Protein AF-A0A061QPP8-F1 (afdb_monomer_lite)

InterPro domains:
  IPR001675 Glycosyl transferase family 29 [PF00777] (32-135)
  IPR038578 GT29-like superfamiliy [G3DSA:3.90.1480.20] (2-143)
  IPR050943 Glycosyltransferase 29 (Sialyltransferase) [PTHR11987] (49-139)

Structure (mmCIF, N/CA/C/O backbone):
data_AF-A0A061QPP8-F1
#
_entry.id   AF-A0A061QPP8-F1
#
loop_
_atom_site.group_PDB
_atom_site.id
_atom_site.type_symbol
_atom_site.label_atom_id
_atom_site.label_alt_id
_atom_site.label_comp_id
_atom_site.label_asym_id
_atom_site.label_entity_id
_atom_site.label_seq_id
_atom_site.pdbx_PDB_ins_code
_atom_site.Cartn_x
_atom_site.Cartn_y
_atom_site.Cartn_z
_atom_site.occupancy
_atom_site.B_iso_or_equiv
_atom_site.auth_seq_id
_atom_site.auth_comp_id
_atom_site.auth_asym_id
_atom_site.auth_atom_id
_atom_site.pdbx_PDB_model_num
ATOM 1 N N . MET A 1 1 ? 4.049 44.433 0.889 1.00 45.69 1 MET A N 1
ATOM 2 C CA . MET A 1 1 ? 4.390 43.000 0.749 1.00 45.69 1 MET A CA 1
ATOM 3 C C . MET A 1 1 ? 4.246 42.361 2.122 1.00 45.69 1 MET A C 1
ATOM 5 O O . MET A 1 1 ? 5.028 42.689 3.002 1.00 45.69 1 MET A O 1
ATOM 9 N N . ALA A 1 2 ? 3.193 41.572 2.351 1.00 38.94 2 ALA A N 1
ATOM 10 C CA . ALA A 1 2 ? 2.956 40.928 3.643 1.00 38.94 2 ALA A CA 1
ATOM 11 C C . ALA A 1 2 ? 3.805 39.653 3.744 1.00 38.94 2 ALA A C 1
ATOM 13 O O . ALA A 1 2 ? 3.684 38.764 2.903 1.00 38.94 2 ALA A O 1
ATOM 14 N N . GLN A 1 3 ? 4.679 39.584 4.749 1.00 39.72 3 GLN A N 1
ATOM 15 C CA . GLN A 1 3 ? 5.404 38.364 5.091 1.00 39.72 3 GLN A CA 1
ATOM 16 C C . GLN A 1 3 ? 4.412 37.363 5.689 1.00 39.72 3 GLN A C 1
ATOM 18 O O . GLN A 1 3 ? 3.910 37.561 6.793 1.00 39.72 3 GLN A O 1
ATOM 23 N N . VAL A 1 4 ? 4.112 36.298 4.945 1.00 42.75 4 VAL A N 1
ATOM 24 C CA . VAL A 1 4 ? 3.420 35.124 5.481 1.00 42.75 4 VAL A CA 1
ATOM 25 C C . VAL A 1 4 ? 4.411 34.434 6.410 1.00 42.75 4 VAL A C 1
ATOM 27 O O . VAL A 1 4 ? 5.396 33.855 5.956 1.00 42.75 4 VAL A O 1
ATOM 30 N N . SER A 1 5 ? 4.198 34.566 7.717 1.00 44.06 5 SER A N 1
ATOM 31 C CA . SER A 1 5 ? 4.993 33.860 8.711 1.00 44.06 5 SER A CA 1
ATOM 32 C C . SER A 1 5 ? 4.733 32.360 8.573 1.00 44.06 5 SER A C 1
ATOM 34 O O . SER A 1 5 ? 3.600 31.889 8.675 1.00 44.06 5 SER A O 1
ATOM 36 N N . GLU A 1 6 ? 5.795 31.595 8.318 1.00 45.75 6 GLU A N 1
ATOM 37 C CA . GLU A 1 6 ? 5.766 30.138 8.403 1.00 45.75 6 GLU A CA 1
ATOM 38 C C . GLU A 1 6 ? 5.415 29.745 9.840 1.00 45.75 6 GLU A C 1
ATOM 40 O O . GLU A 1 6 ? 6.264 29.725 10.738 1.00 45.75 6 GLU A O 1
ATOM 45 N N . SER A 1 7 ? 4.141 29.437 10.083 1.00 43.47 7 SER A N 1
ATOM 46 C CA . SER A 1 7 ? 3.741 28.819 11.335 1.00 43.47 7 SER A CA 1
ATOM 47 C C . SER A 1 7 ? 4.379 27.434 11.376 1.00 43.47 7 SER A C 1
ATOM 49 O O . SER A 1 7 ? 3.938 26.513 10.686 1.00 43.47 7 SER A O 1
ATOM 51 N N . LYS A 1 8 ? 5.432 27.278 12.181 1.00 45.22 8 LYS A N 1
ATOM 52 C CA . LYS A 1 8 ? 5.952 25.969 12.579 1.00 45.22 8 LYS A CA 1
ATOM 53 C C . LYS A 1 8 ? 4.850 25.261 13.365 1.00 45.22 8 LYS A C 1
ATOM 55 O O . LYS A 1 8 ? 4.759 25.397 14.582 1.00 45.22 8 LYS A O 1
ATOM 60 N N . THR A 1 9 ? 3.965 24.557 12.667 1.00 52.62 9 THR A N 1
ATOM 61 C CA . THR A 1 9 ? 2.924 23.742 13.288 1.00 52.62 9 THR A CA 1
ATOM 62 C C . THR A 1 9 ? 3.612 22.622 14.051 1.00 52.62 9 THR A C 1
ATOM 64 O O . THR A 1 9 ? 4.097 21.657 13.458 1.00 52.62 9 THR A O 1
ATOM 67 N N . LEU A 1 10 ? 3.699 22.776 15.372 1.00 47.19 10 LEU A N 1
ATOM 68 C CA . LEU A 1 10 ? 4.113 21.709 16.274 1.00 47.19 10 LEU A CA 1
ATOM 69 C C . LEU A 1 10 ? 3.248 20.465 16.008 1.00 47.19 10 LEU A C 1
ATOM 71 O O . LEU A 1 10 ? 2.033 20.600 15.821 1.00 47.19 10 LEU A O 1
ATOM 75 N N . PRO A 1 11 ? 3.843 19.260 15.978 1.00 66.44 11 PRO A N 1
ATOM 76 C CA . PRO A 1 11 ? 3.090 18.038 15.757 1.00 66.44 11 PRO A CA 1
ATOM 77 C C . PRO A 1 11 ? 2.056 17.890 16.871 1.00 66.44 11 PRO A C 1
ATOM 79 O O . PRO A 1 11 ? 2.387 17.868 18.057 1.00 66.44 11 PRO A O 1
ATOM 82 N N . TRP A 1 12 ? 0.787 17.822 16.480 1.00 67.38 12 TRP A N 1
ATOM 83 C CA . TRP A 1 12 ? -0.314 17.649 17.413 1.00 67.38 12 TRP A CA 1
ATOM 84 C C . TRP A 1 12 ? -0.112 16.332 18.157 1.00 67.38 12 TRP A C 1
ATOM 86 O O . TRP A 1 12 ? 0.068 15.279 17.540 1.00 67.38 12 TRP A O 1
ATOM 96 N N . SER A 1 13 ? -0.181 16.363 19.487 1.00 84.69 13 SER A N 1
ATOM 97 C CA . SER A 1 13 ? -0.258 15.122 20.254 1.00 84.69 13 SER A CA 1
ATOM 98 C C . SER A 1 13 ? -1.486 14.320 19.805 1.00 84.69 13 SER A C 1
ATOM 100 O O . SER A 1 13 ? -2.518 14.890 19.438 1.00 84.69 13 SER A O 1
ATOM 102 N N . HIS A 1 14 ? -1.433 12.985 19.890 1.00 82.44 14 HIS A N 1
ATOM 103 C CA . HIS A 1 14 ? -2.590 12.136 19.565 1.00 82.44 14 HIS A CA 1
ATOM 104 C C . HIS A 1 14 ? -3.864 12.557 20.322 1.00 82.44 14 HIS A C 1
ATOM 106 O O . HIS A 1 14 ? -4.974 12.393 19.814 1.00 82.44 14 HIS A O 1
ATOM 112 N N . LYS A 1 15 ? -3.712 13.122 21.529 1.00 84.00 15 LYS A N 1
ATOM 113 C CA . LYS A 1 15 ? -4.814 13.659 22.335 1.00 84.00 15 LYS A CA 1
ATOM 114 C C . LYS A 1 15 ? -5.432 14.902 21.691 1.00 84.00 15 LYS A C 1
ATOM 116 O O . LYS A 1 15 ? -6.650 14.937 21.539 1.00 84.00 15 LYS A O 1
ATOM 121 N N . GLN A 1 16 ? -4.612 15.862 21.264 1.00 89.25 16 GLN A N 1
ATOM 122 C CA . GLN A 1 16 ? -5.075 17.065 20.566 1.00 89.25 16 GLN A CA 1
ATOM 123 C C . GLN A 1 16 ? -5.735 16.713 19.232 1.00 89.25 16 GLN A C 1
ATOM 125 O O . GLN A 1 16 ? -6.815 17.218 18.948 1.00 89.25 16 GLN A O 1
ATOM 130 N N . LEU A 1 17 ? -5.150 15.797 18.449 1.00 88.31 17 LEU A N 1
ATOM 131 C CA . LEU A 1 17 ? -5.738 15.360 17.177 1.00 88.31 17 LEU A CA 1
ATOM 132 C C . LEU A 1 17 ? -7.120 14.730 17.388 1.00 88.31 17 LEU A C 1
ATOM 134 O O . LEU A 1 17 ? -8.075 15.075 16.699 1.00 88.31 17 LEU A O 1
ATOM 138 N N . ARG A 1 18 ? -7.252 13.836 18.377 1.00 86.50 18 ARG A N 1
ATOM 139 C CA . ARG A 1 18 ? -8.544 13.225 18.724 1.00 86.50 18 ARG A CA 1
ATOM 140 C C . ARG A 1 18 ? -9.567 14.255 19.193 1.00 86.50 18 ARG A C 1
ATOM 142 O O . ARG A 1 18 ? -10.731 14.143 18.829 1.00 86.50 18 ARG A O 1
ATOM 149 N N . GLN A 1 19 ? -9.159 15.221 20.013 1.00 90.38 19 GLN A N 1
ATOM 150 C CA . GLN A 1 19 ? -10.052 16.277 20.496 1.00 90.38 19 GLN A CA 1
ATOM 151 C C . GLN A 1 19 ? -10.501 17.193 19.353 1.00 90.38 19 GLN A C 1
ATOM 153 O O . GLN A 1 19 ? -11.697 17.431 19.213 1.00 90.38 19 GLN A O 1
ATOM 158 N N . GLY A 1 20 ? -9.572 17.622 18.496 1.00 91.31 20 GLY A N 1
ATOM 159 C CA . GLY A 1 20 ? -9.875 18.421 17.310 1.00 91.31 20 GLY A CA 1
ATOM 160 C C . GLY A 1 20 ? -10.818 17.699 16.351 1.00 91.31 20 GLY A C 1
ATOM 161 O O . GLY A 1 20 ? -11.825 18.269 15.946 1.00 91.31 20 GLY A O 1
ATOM 162 N N . LEU A 1 21 ? -10.565 16.417 16.060 1.00 92.25 21 LEU A N 1
ATOM 163 C CA . LEU A 1 21 ? -11.458 15.607 15.223 1.00 92.25 21 LEU A CA 1
ATOM 164 C C . LEU A 1 21 ? -12.848 15.448 15.835 1.00 92.25 21 LEU A C 1
ATOM 166 O O . LEU A 1 21 ? -13.828 15.585 15.119 1.00 92.25 21 LEU A O 1
ATOM 170 N N . LYS A 1 22 ? -12.961 15.214 17.147 1.00 91.12 22 LYS A N 1
ATOM 171 C CA . LYS A 1 22 ? -14.273 15.122 17.809 1.00 91.12 22 LYS A CA 1
ATOM 172 C C . LYS A 1 22 ? -15.074 16.420 17.717 1.00 91.12 22 LYS A C 1
ATOM 174 O O . LYS A 1 22 ? -16.291 16.354 17.617 1.00 91.12 22 LYS A O 1
ATOM 179 N N . LEU A 1 23 ? -14.403 17.569 17.778 1.00 95.38 23 LEU A N 1
ATOM 180 C CA . LEU A 1 23 ? -15.051 18.876 17.671 1.00 95.38 23 LEU A CA 1
ATOM 181 C C . LEU A 1 23 ? -15.457 19.198 16.229 1.00 95.38 23 LEU A C 1
ATOM 183 O O . LEU A 1 23 ? -16.567 19.660 15.999 1.00 95.38 23 LEU A O 1
ATOM 187 N N . LEU A 1 24 ? -14.566 18.954 15.264 1.00 96.19 24 LEU A N 1
ATOM 188 C CA . LEU A 1 24 ? -14.764 19.361 13.870 1.00 96.19 24 LEU A CA 1
ATOM 189 C C . LEU A 1 24 ? -15.543 18.334 13.039 1.00 96.19 24 LEU A C 1
ATOM 191 O O . LEU A 1 24 ? -16.257 18.707 12.114 1.00 96.19 24 LEU A O 1
ATOM 195 N N . ARG A 1 25 ? -15.364 17.043 13.325 1.00 95.12 25 ARG A N 1
ATOM 196 C CA . ARG A 1 25 ? -15.907 15.902 12.573 1.00 95.12 25 ARG A CA 1
ATOM 197 C C . ARG A 1 25 ? -16.299 14.759 13.521 1.00 95.12 25 ARG A C 1
ATOM 199 O O . ARG A 1 25 ? -15.674 13.693 13.495 1.00 95.12 25 ARG A O 1
ATOM 206 N N . PRO A 1 26 ? -17.322 14.959 14.378 1.00 93.88 26 PRO A N 1
ATOM 207 C CA . PRO A 1 26 ? -17.773 13.945 15.338 1.00 93.88 26 PRO A CA 1
ATOM 208 C C . PRO A 1 26 ? -18.266 12.648 14.674 1.00 93.88 26 PRO A C 1
ATOM 210 O O . PRO A 1 26 ? -18.299 11.600 15.315 1.00 93.88 26 PRO A O 1
ATOM 213 N N . ASP A 1 27 ? -18.616 12.711 13.389 1.00 95.69 27 ASP A N 1
ATOM 214 C CA . ASP A 1 27 ? -19.006 11.590 12.535 1.00 95.69 27 ASP A CA 1
ATOM 215 C C . ASP A 1 27 ? -17.828 10.678 12.141 1.00 95.69 27 ASP A C 1
ATOM 217 O O . ASP A 1 27 ? -18.024 9.526 11.751 1.00 95.69 27 ASP A O 1
ATOM 221 N N . THR A 1 28 ? -16.589 11.164 12.254 1.00 94.06 28 THR A N 1
ATOM 222 C CA . THR A 1 28 ? -15.397 10.444 11.794 1.00 94.06 28 THR A CA 1
ATOM 223 C C . THR A 1 28 ? -14.784 9.581 12.896 1.00 94.06 28 THR A C 1
ATOM 225 O O . THR A 1 28 ? -14.496 10.037 14.004 1.00 94.06 28 THR A O 1
ATOM 228 N N . LYS A 1 29 ? -14.491 8.316 12.572 1.00 90.69 29 LYS A N 1
ATOM 229 C CA . LYS A 1 29 ? -13.733 7.410 13.448 1.00 90.69 29 LYS A CA 1
ATOM 230 C C . LYS A 1 29 ? -12.248 7.443 13.089 1.00 90.69 29 LYS A C 1
ATOM 232 O O . LYS A 1 29 ? -11.877 7.204 11.946 1.00 90.69 29 LYS A O 1
ATOM 237 N N . LEU A 1 30 ? -11.395 7.693 14.083 1.00 89.06 30 LEU A N 1
ATOM 238 C CA . LEU A 1 30 ? -9.940 7.676 13.919 1.00 89.06 30 LEU A CA 1
ATOM 239 C C . LEU A 1 30 ? -9.364 6.309 14.305 1.00 89.06 30 LEU A C 1
ATOM 241 O O . LEU A 1 30 ? -9.389 5.934 15.479 1.00 89.06 30 LEU A O 1
ATOM 245 N N . LEU A 1 31 ? -8.775 5.609 13.336 1.00 88.94 31 LEU A N 1
ATOM 246 C CA . LEU A 1 31 ? -7.966 4.418 13.581 1.00 88.94 31 LEU A CA 1
ATOM 247 C C . LEU A 1 31 ? -6.497 4.823 13.757 1.00 88.94 31 LEU A C 1
ATOM 249 O O . LEU A 1 31 ? -5.878 5.342 12.833 1.00 88.94 31 LEU A O 1
ATOM 253 N N . LEU A 1 32 ? -5.933 4.575 14.942 1.00 89.38 32 LEU A N 1
ATOM 254 C CA . LEU A 1 32 ? -4.496 4.725 15.175 1.00 89.38 32 LEU A CA 1
ATOM 255 C C . LEU A 1 32 ? -3.819 3.370 15.009 1.00 89.38 32 LEU A C 1
ATOM 257 O O . LEU A 1 32 ? -4.109 2.440 15.760 1.00 89.38 32 LEU A O 1
ATOM 261 N N . VAL A 1 33 ? -2.901 3.278 14.051 1.00 88.62 33 VAL A N 1
ATOM 262 C CA . VAL A 1 33 ? -2.079 2.084 13.848 1.00 88.62 33 VAL A CA 1
ATOM 263 C C . VAL A 1 33 ? -0.899 2.136 14.827 1.00 88.62 33 VAL A C 1
ATOM 265 O O . VAL A 1 33 ? -0.134 3.101 14.789 1.00 88.62 33 VAL A O 1
ATOM 268 N N . PRO A 1 34 ? -0.738 1.150 15.730 1.00 88.50 34 PRO A N 1
ATOM 269 C CA . PRO A 1 34 ? 0.373 1.142 16.675 1.00 88.50 34 PRO A CA 1
ATOM 270 C C . PRO A 1 34 ? 1.725 1.039 15.963 1.00 88.50 34 PRO A C 1
ATOM 272 O O . PRO A 1 34 ? 1.860 0.281 15.001 1.00 88.50 34 PRO A O 1
ATOM 275 N N . ASN A 1 35 ? 2.759 1.685 16.510 1.00 89.31 35 ASN A N 1
ATOM 276 C CA . ASN A 1 35 ? 4.126 1.604 15.975 1.00 89.31 35 ASN A CA 1
ATOM 277 C C . ASN A 1 35 ? 4.628 0.157 15.853 1.00 89.31 35 ASN A C 1
ATOM 279 O O . ASN A 1 35 ? 5.401 -0.150 14.950 1.00 89.31 35 ASN A O 1
ATOM 283 N N . THR A 1 36 ? 4.165 -0.751 16.716 1.00 91.19 36 THR A N 1
ATOM 284 C CA . THR A 1 36 ? 4.485 -2.184 16.644 1.00 91.19 36 THR A CA 1
ATOM 285 C C . THR A 1 36 ? 4.113 -2.795 15.294 1.00 91.19 36 THR A C 1
ATOM 287 O O . THR A 1 36 ? 4.883 -3.587 14.755 1.00 91.19 36 THR A O 1
ATOM 290 N N . VAL A 1 37 ? 2.973 -2.401 14.715 1.00 88.94 37 VAL A N 1
ATOM 291 C CA . VAL A 1 37 ? 2.552 -2.864 13.385 1.00 88.94 37 VAL A CA 1
ATOM 292 C C . VAL A 1 37 ? 3.518 -2.332 12.332 1.00 88.94 37 VAL A C 1
ATOM 294 O O . VAL A 1 37 ? 4.044 -3.110 11.543 1.00 88.94 37 VAL A O 1
ATOM 297 N N . THR A 1 38 ? 3.849 -1.040 12.370 1.00 90.56 38 THR A N 1
ATOM 298 C CA . THR A 1 38 ? 4.844 -0.447 11.464 1.00 90.56 38 THR A CA 1
ATOM 299 C C . THR A 1 38 ? 6.198 -1.160 11.558 1.00 90.56 38 THR A C 1
ATOM 301 O O . THR A 1 38 ? 6.758 -1.542 10.531 1.00 90.56 38 THR A O 1
ATOM 304 N N . HIS A 1 39 ? 6.704 -1.434 12.764 1.00 92.88 39 HIS A N 1
ATOM 305 C CA . HIS A 1 39 ? 7.950 -2.185 12.960 1.00 92.88 39 HIS A CA 1
ATOM 306 C C . HIS A 1 39 ? 7.871 -3.618 12.422 1.00 92.88 39 HIS A C 1
ATOM 308 O O . HIS A 1 39 ? 8.826 -4.100 11.810 1.00 92.88 39 HIS A O 1
ATOM 314 N N . MET A 1 40 ? 6.737 -4.295 12.605 1.00 93.88 40 MET A N 1
ATOM 315 C CA . MET A 1 40 ? 6.514 -5.630 12.057 1.00 93.88 40 MET A CA 1
ATOM 316 C C . MET A 1 40 ? 6.574 -5.616 10.526 1.00 93.88 40 MET A C 1
ATOM 318 O O . MET A 1 40 ? 7.313 -6.406 9.939 1.00 93.88 40 MET A O 1
ATOM 322 N N . VAL A 1 41 ? 5.875 -4.678 9.877 1.00 94.12 41 VAL A N 1
ATOM 323 C CA . VAL A 1 41 ? 5.902 -4.530 8.413 1.00 94.12 41 VAL A CA 1
ATOM 324 C C . VAL A 1 41 ? 7.312 -4.201 7.920 1.00 94.12 41 VAL A C 1
ATOM 326 O O . VAL A 1 41 ? 7.774 -4.787 6.943 1.00 94.12 41 VAL A O 1
ATOM 329 N N . HIS A 1 42 ? 8.044 -3.333 8.625 1.00 92.44 42 HIS A N 1
ATOM 330 C CA . HIS A 1 42 ? 9.445 -3.039 8.313 1.00 92.44 42 HIS A CA 1
ATOM 331 C C . HIS A 1 42 ? 10.317 -4.304 8.340 1.00 92.44 42 HIS A C 1
ATOM 333 O O . HIS A 1 42 ? 11.117 -4.522 7.431 1.00 92.44 42 HIS A O 1
ATOM 339 N N . ASN A 1 43 ? 10.159 -5.156 9.356 1.00 93.81 43 ASN A N 1
ATOM 340 C CA . ASN A 1 43 ? 10.920 -6.400 9.466 1.00 93.81 43 ASN A CA 1
ATOM 341 C C . ASN A 1 43 ? 10.562 -7.395 8.354 1.00 93.81 43 ASN A C 1
ATOM 343 O O . ASN A 1 43 ? 11.464 -7.997 7.769 1.00 93.81 43 ASN A O 1
ATOM 347 N N . ILE A 1 44 ? 9.273 -7.528 8.021 1.00 94.12 44 ILE A N 1
ATOM 348 C CA . ILE A 1 44 ? 8.809 -8.363 6.904 1.00 94.12 44 ILE A CA 1
ATOM 349 C C . ILE A 1 44 ? 9.451 -7.894 5.597 1.00 94.12 44 ILE A C 1
ATOM 351 O O . ILE A 1 44 ? 10.068 -8.698 4.900 1.00 94.12 44 ILE A O 1
ATOM 355 N N . MET A 1 45 ? 9.392 -6.594 5.300 1.00 92.12 45 MET A N 1
ATOM 356 C CA . MET A 1 45 ? 9.935 -6.044 4.057 1.00 92.12 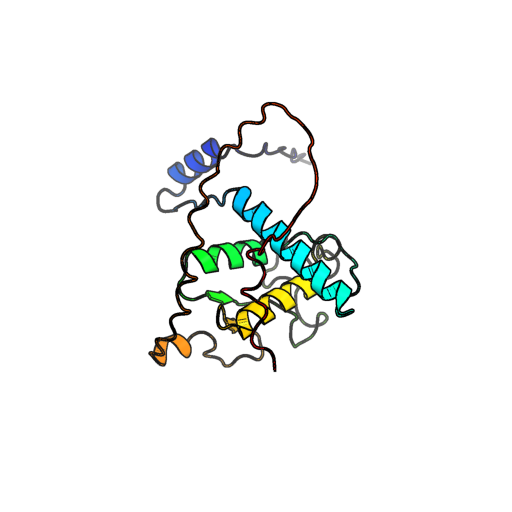45 MET A CA 1
ATOM 357 C C . MET A 1 45 ? 11.458 -6.111 3.986 1.00 92.12 45 MET A C 1
ATOM 359 O O . MET A 1 45 ? 12.015 -6.405 2.931 1.00 92.12 45 MET A O 1
ATOM 363 N N . ARG A 1 46 ? 12.156 -5.932 5.111 1.00 90.19 46 ARG A N 1
ATOM 364 C CA . ARG A 1 46 ? 13.605 -6.147 5.177 1.00 90.19 46 ARG A CA 1
ATOM 365 C C . ARG A 1 46 ? 13.968 -7.600 4.869 1.00 90.19 46 ARG A C 1
ATOM 367 O O . ARG A 1 46 ? 14.894 -7.848 4.100 1.00 90.19 46 ARG A O 1
ATOM 374 N N . ASN A 1 47 ? 13.249 -8.558 5.451 1.00 91.19 47 ASN A N 1
ATOM 375 C CA . ASN A 1 47 ? 13.475 -9.981 5.195 1.00 91.19 47 ASN A CA 1
ATOM 376 C C . ASN A 1 47 ? 13.131 -10.359 3.750 1.00 91.19 47 ASN A C 1
ATOM 378 O O . ASN A 1 47 ? 13.858 -11.133 3.131 1.00 91.19 47 ASN A O 1
ATOM 382 N N . TRP A 1 48 ? 12.066 -9.783 3.198 1.00 91.62 48 TRP A N 1
ATOM 383 C CA . TRP A 1 48 ? 11.695 -9.938 1.798 1.00 91.62 48 TRP A CA 1
ATOM 384 C C . TRP A 1 48 ? 12.793 -9.437 0.853 1.00 91.62 48 TRP A C 1
ATOM 386 O O . TRP A 1 48 ? 13.273 -10.198 0.015 1.00 91.62 48 TRP A O 1
ATOM 396 N N . SER A 1 49 ? 13.277 -8.207 1.044 1.00 88.06 49 SER A N 1
ATOM 397 C CA . SER A 1 49 ? 14.358 -7.649 0.225 1.00 88.06 49 SER A CA 1
ATOM 398 C C . SER A 1 49 ? 15.638 -8.484 0.302 1.00 88.06 49 SER A C 1
ATOM 400 O O . SER A 1 49 ? 16.270 -8.716 -0.726 1.00 88.06 49 SER A O 1
ATOM 402 N N . LYS A 1 50 ? 15.991 -9.017 1.484 1.00 86.81 50 LYS A N 1
ATOM 403 C CA . LYS A 1 50 ? 17.113 -9.963 1.622 1.00 86.81 50 LYS A CA 1
ATOM 404 C C . LYS A 1 50 ? 16.925 -11.207 0.748 1.00 86.81 50 LYS A C 1
ATOM 406 O O . LYS A 1 50 ? 17.858 -11.610 0.064 1.00 86.81 50 LYS A O 1
ATOM 411 N N . ARG A 1 51 ? 15.721 -11.795 0.724 1.00 87.50 51 ARG A N 1
ATOM 412 C CA . ARG A 1 51 ? 15.418 -12.963 -0.125 1.00 87.50 51 ARG A CA 1
ATOM 413 C C . ARG A 1 51 ? 15.562 -12.643 -1.612 1.00 87.50 51 ARG A C 1
ATOM 415 O O . ARG A 1 51 ? 16.105 -13.458 -2.352 1.00 87.50 51 ARG A O 1
ATOM 422 N N . LEU A 1 52 ? 15.103 -11.469 -2.045 1.00 87.00 52 LEU A N 1
ATOM 423 C CA . LEU A 1 52 ? 15.239 -11.036 -3.438 1.00 87.00 52 LEU A CA 1
ATOM 424 C C . LEU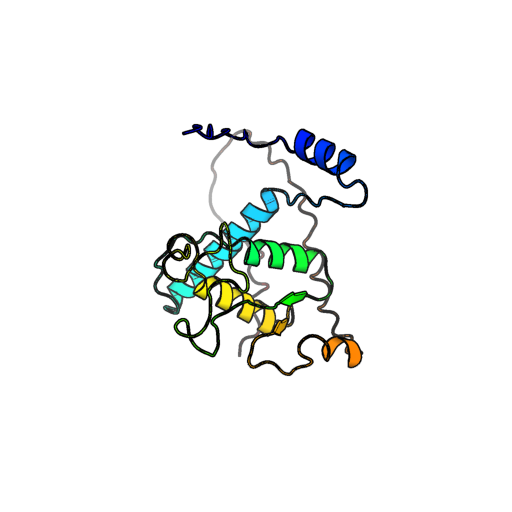 A 1 52 ? 16.701 -10.793 -3.831 1.00 87.00 52 LEU A C 1
ATOM 426 O O . LEU A 1 52 ? 17.102 -11.206 -4.919 1.00 87.00 52 LEU A O 1
ATOM 430 N N . ALA A 1 53 ? 17.501 -10.206 -2.936 1.00 82.75 53 ALA A N 1
ATOM 431 C CA . ALA A 1 53 ? 18.936 -10.018 -3.139 1.00 82.75 53 ALA A CA 1
ATOM 432 C C . ALA A 1 53 ? 19.675 -11.364 -3.264 1.00 82.75 53 ALA A C 1
ATOM 434 O O . ALA A 1 53 ? 20.428 -11.562 -4.214 1.00 82.75 53 ALA A O 1
ATOM 435 N N . CYS A 1 54 ? 19.395 -12.338 -2.384 1.00 69.00 54 CYS A N 1
ATOM 436 C CA . CYS A 1 54 ? 19.967 -13.690 -2.480 1.00 69.00 54 CYS A CA 1
ATOM 437 C C . CYS A 1 54 ? 19.634 -14.388 -3.810 1.00 69.00 54 CYS A C 1
ATOM 439 O O . CYS A 1 54 ? 20.436 -15.171 -4.310 1.00 69.00 54 CYS A O 1
ATOM 441 N N . ARG A 1 55 ? 18.467 -14.094 -4.399 1.00 78.56 55 ARG A N 1
ATOM 442 C CA . ARG A 1 55 ? 18.038 -14.628 -5.702 1.00 78.56 55 ARG A CA 1
ATOM 443 C C . ARG A 1 55 ? 18.488 -13.783 -6.898 1.00 78.56 55 ARG A C 1
ATOM 445 O O . ARG A 1 55 ? 18.114 -14.105 -8.020 1.00 78.56 55 ARG A O 1
ATOM 452 N N . LYS A 1 56 ? 19.256 -12.707 -6.679 1.00 79.19 56 LYS A N 1
ATOM 453 C CA . LYS A 1 56 ? 19.684 -11.744 -7.713 1.00 79.19 56 LYS A CA 1
ATOM 454 C C . LYS A 1 56 ? 18.513 -11.148 -8.513 1.00 79.19 56 LYS A C 1
ATOM 456 O O . LYS A 1 56 ? 18.669 -10.765 -9.666 1.00 79.19 56 LYS A O 1
ATOM 461 N N . LEU A 1 57 ? 17.328 -11.069 -7.899 1.00 74.12 57 LEU A N 1
ATOM 462 C CA . LEU A 1 57 ? 16.110 -10.546 -8.535 1.00 74.12 57 LEU A CA 1
ATOM 463 C C . LEU A 1 57 ? 15.997 -9.022 -8.436 1.00 74.12 57 LEU A C 1
ATOM 465 O O . LEU A 1 57 ? 15.181 -8.412 -9.129 1.00 74.12 57 LEU A O 1
ATOM 469 N N . LEU A 1 58 ? 16.791 -8.406 -7.561 1.00 77.44 58 LEU A N 1
ATOM 470 C CA . LEU A 1 58 ? 16.885 -6.963 -7.425 1.00 77.44 58 LEU A CA 1
ATOM 471 C C . LEU A 1 58 ? 18.292 -6.552 -7.033 1.00 77.44 58 LEU A C 1
ATOM 473 O O . LEU A 1 58 ? 18.871 -7.114 -6.104 1.00 77.44 58 LEU A O 1
ATOM 477 N N . ASP A 1 59 ? 18.768 -5.509 -7.701 1.00 67.25 59 ASP A N 1
ATOM 478 C CA . ASP A 1 59 ? 19.914 -4.742 -7.249 1.00 67.25 59 ASP A CA 1
ATOM 479 C C . ASP A 1 59 ? 19.416 -3.782 -6.161 1.00 67.25 59 ASP A C 1
ATOM 481 O O . ASP A 1 59 ? 18.477 -3.004 -6.374 1.00 67.25 59 ASP A O 1
ATOM 485 N N . THR A 1 60 ? 19.930 -3.911 -4.940 1.00 58.22 60 THR A N 1
ATOM 486 C CA . THR A 1 60 ? 19.387 -3.208 -3.770 1.00 58.22 60 THR A CA 1
ATOM 487 C C . THR A 1 60 ? 19.876 -1.765 -3.732 1.00 58.22 60 THR A C 1
ATOM 489 O O . THR A 1 60 ? 20.665 -1.390 -2.870 1.00 58.22 60 THR A O 1
ATOM 492 N N . GLN A 1 61 ? 19.408 -0.937 -4.662 1.00 55.91 61 GLN A N 1
ATOM 493 C CA . GLN A 1 61 ? 19.580 0.508 -4.574 1.00 55.91 61 GLN A CA 1
ATOM 494 C C . GLN A 1 61 ? 18.366 1.102 -3.852 1.00 55.91 61 GLN A C 1
ATOM 496 O O . GLN A 1 61 ? 17.286 1.221 -4.423 1.00 55.91 61 GLN A O 1
ATOM 501 N N . GLY A 1 62 ? 18.524 1.399 -2.559 1.00 60.25 62 GLY A N 1
ATOM 502 C CA . GLY A 1 62 ? 17.518 2.079 -1.738 1.00 60.25 62 GLY A CA 1
ATOM 503 C C . GLY A 1 62 ? 17.372 1.505 -0.329 1.00 60.25 62 GLY A C 1
ATOM 504 O O . GLY A 1 62 ? 17.561 0.308 -0.092 1.00 60.25 62 GLY A O 1
ATOM 505 N N . GLU A 1 63 ? 17.009 2.365 0.622 1.00 65.56 63 GLU A N 1
ATOM 506 C CA . GLU A 1 63 ? 16.645 1.924 1.967 1.00 65.56 63 GLU A CA 1
ATOM 507 C C . GLU A 1 63 ? 15.396 1.026 1.892 1.00 65.56 63 GLU A C 1
ATOM 509 O O . GLU A 1 63 ? 14.441 1.295 1.170 1.00 65.56 63 GLU A O 1
ATOM 514 N N . CYS A 1 64 ? 15.378 -0.091 2.624 1.00 73.50 64 CYS A N 1
ATOM 515 C CA . CYS A 1 64 ? 14.236 -1.016 2.635 1.00 73.50 64 CYS A CA 1
ATOM 516 C C . CYS A 1 64 ? 13.105 -0.517 3.554 1.00 73.50 64 CYS A C 1
ATOM 518 O O . CYS A 1 64 ? 12.597 -1.284 4.378 1.00 73.50 64 CYS A O 1
ATOM 520 N N . ARG A 1 65 ? 12.743 0.772 3.478 1.00 88.50 65 ARG A N 1
ATOM 521 C CA . ARG A 1 65 ? 11.626 1.325 4.250 1.00 88.50 65 ARG A CA 1
ATOM 522 C C . ARG A 1 65 ? 10.328 1.135 3.460 1.00 88.50 65 ARG A C 1
ATOM 524 O O . ARG A 1 65 ? 10.222 1.687 2.368 1.00 88.50 65 ARG A O 1
ATOM 531 N N . PRO A 1 66 ? 9.325 0.425 4.003 1.00 91.69 66 PRO A N 1
ATOM 532 C CA . PRO A 1 66 ? 8.050 0.264 3.322 1.00 91.69 66 PRO A CA 1
ATOM 533 C C . PRO A 1 66 ? 7.320 1.594 3.156 1.00 91.69 66 PRO A C 1
ATOM 535 O O . PRO A 1 66 ? 7.269 2.411 4.085 1.00 91.69 66 PRO A O 1
ATOM 538 N N . THR A 1 67 ? 6.686 1.772 2.003 1.00 93.31 67 THR A N 1
ATOM 539 C CA . THR A 1 67 ? 5.709 2.837 1.784 1.00 93.31 67 THR A CA 1
ATOM 540 C C . THR A 1 67 ? 4.533 2.718 2.752 1.00 93.31 67 THR A C 1
ATOM 542 O O . THR A 1 67 ? 4.204 1.643 3.267 1.00 93.31 67 THR A O 1
ATOM 545 N N . THR A 1 68 ? 3.841 3.838 2.975 1.00 93.19 68 THR A N 1
ATOM 546 C CA . THR A 1 68 ? 2.554 3.836 3.685 1.00 93.19 68 THR A CA 1
ATOM 547 C C . THR A 1 68 ? 1.550 2.901 3.008 1.00 93.19 68 THR A C 1
ATOM 549 O O . THR A 1 68 ? 0.782 2.244 3.703 1.00 93.19 68 THR A O 1
ATOM 552 N N . GLY A 1 69 ? 1.599 2.779 1.674 1.00 95.00 69 GLY A N 1
ATOM 553 C CA . GLY A 1 69 ? 0.758 1.859 0.908 1.00 95.00 69 GLY A CA 1
ATOM 554 C C . GLY A 1 69 ? 0.892 0.420 1.399 1.00 95.00 69 GLY A C 1
ATOM 555 O O . GLY A 1 69 ? -0.090 -0.159 1.853 1.00 95.00 69 GLY A O 1
ATOM 556 N N . VAL A 1 70 ? 2.110 -0.131 1.418 1.00 95.88 70 VAL A N 1
ATOM 557 C CA . VAL A 1 70 ? 2.353 -1.505 1.901 1.00 95.88 70 VAL A CA 1
ATOM 558 C C . VAL A 1 70 ? 1.979 -1.675 3.374 1.00 95.88 70 VAL A C 1
ATOM 560 O O . VAL A 1 70 ? 1.415 -2.702 3.750 1.00 95.88 70 VAL A O 1
ATOM 563 N N . GLN A 1 71 ? 2.230 -0.670 4.218 1.00 95.62 71 GLN A N 1
ATOM 564 C CA . GLN A 1 71 ? 1.799 -0.724 5.620 1.00 95.62 71 GLN A CA 1
ATOM 565 C C . GLN A 1 71 ? 0.277 -0.854 5.744 1.00 95.62 71 GLN A C 1
ATOM 567 O O . GLN A 1 71 ? -0.201 -1.665 6.536 1.00 95.62 71 GLN A O 1
ATOM 572 N N . MET A 1 72 ? -0.484 -0.102 4.946 1.00 96.19 72 MET A N 1
ATOM 573 C CA . MET A 1 72 ? -1.944 -0.184 4.955 1.00 96.19 72 MET A CA 1
ATOM 574 C C . MET A 1 72 ? -2.455 -1.497 4.366 1.00 96.19 72 MET A C 1
ATOM 576 O O . MET A 1 72 ? -3.422 -2.030 4.898 1.00 96.19 72 MET A O 1
ATOM 580 N N . VAL A 1 73 ? -1.786 -2.079 3.363 1.00 97.19 73 VAL A N 1
ATOM 581 C CA . VAL A 1 73 ? -2.122 -3.433 2.881 1.00 97.19 73 VAL A CA 1
ATOM 582 C C . VAL A 1 73 ? -2.051 -4.442 4.026 1.00 97.19 73 VAL A C 1
ATOM 584 O O . VAL A 1 73 ? -2.996 -5.195 4.242 1.00 97.19 73 VAL A O 1
ATOM 587 N N . MET A 1 74 ? -0.974 -4.418 4.814 1.00 96.00 74 MET A N 1
ATOM 588 C CA . MET A 1 74 ? -0.807 -5.339 5.944 1.00 96.00 74 MET A CA 1
ATOM 589 C C . MET A 1 74 ? -1.861 -5.132 7.037 1.00 96.00 74 MET A C 1
ATOM 591 O O . MET A 1 74 ? -2.323 -6.103 7.632 1.00 96.00 74 MET A O 1
ATOM 595 N N . VAL A 1 75 ? -2.271 -3.885 7.285 1.00 95.19 75 VAL A N 1
ATOM 596 C CA . VAL A 1 75 ? -3.383 -3.582 8.199 1.00 95.19 75 VAL A CA 1
ATOM 597 C C . VAL A 1 75 ? -4.700 -4.134 7.647 1.00 95.19 75 VAL A C 1
ATOM 599 O O . VAL A 1 75 ? -5.422 -4.811 8.375 1.00 95.19 75 VAL A O 1
ATOM 602 N N . MET A 1 76 ? -4.999 -3.901 6.367 1.00 96.25 76 MET A N 1
ATOM 603 C CA . MET A 1 76 ? -6.244 -4.353 5.739 1.00 96.25 76 MET A CA 1
ATOM 604 C C . MET A 1 76 ? -6.342 -5.875 5.672 1.00 96.25 76 MET A C 1
ATOM 606 O O . MET A 1 76 ? -7.410 -6.411 5.937 1.00 96.25 76 MET A O 1
ATOM 610 N N . LEU A 1 77 ? -5.237 -6.588 5.444 1.00 95.19 77 LEU A N 1
ATOM 611 C CA . LEU A 1 77 ? -5.205 -8.056 5.516 1.00 95.19 77 LEU A CA 1
ATOM 612 C C . LEU A 1 77 ? -5.567 -8.604 6.908 1.00 95.19 77 LEU A C 1
ATOM 614 O O . LEU A 1 77 ? -5.990 -9.749 7.024 1.00 95.19 77 LEU A O 1
ATOM 618 N N . GLY A 1 78 ? -5.395 -7.808 7.968 1.00 92.94 78 GLY A N 1
ATOM 619 C CA . GLY A 1 78 ? -5.809 -8.174 9.325 1.00 92.94 78 GLY A CA 1
ATOM 620 C C . GLY A 1 78 ? -7.245 -7.774 9.679 1.00 92.94 78 GLY A C 1
ATOM 621 O O . GLY A 1 78 ? -7.796 -8.303 10.643 1.00 92.94 78 GLY A O 1
ATOM 622 N N . LEU A 1 79 ? -7.839 -6.832 8.940 1.00 92.38 79 LEU A N 1
ATOM 623 C CA . LEU A 1 79 ? -9.164 -6.269 9.229 1.00 92.38 79 LEU A CA 1
ATOM 624 C C . LEU A 1 79 ? -10.251 -6.741 8.261 1.00 92.38 79 LEU A C 1
ATOM 626 O O . LEU A 1 79 ? -11.431 -6.711 8.606 1.00 92.38 79 LEU A O 1
ATOM 630 N N . CYS A 1 80 ? -9.870 -7.154 7.058 1.00 93.19 80 CYS A N 1
ATOM 631 C CA . CYS A 1 80 ? -10.779 -7.492 5.979 1.00 93.19 80 CYS A CA 1
ATOM 632 C C . CYS A 1 80 ? -10.604 -8.960 5.591 1.00 93.19 80 CYS A C 1
ATOM 634 O O . CYS A 1 80 ? -9.486 -9.448 5.459 1.00 93.19 80 CYS A O 1
ATOM 636 N N . ASN A 1 81 ? -11.718 -9.644 5.324 1.00 90.38 81 ASN A N 1
ATOM 637 C CA . ASN A 1 81 ? -11.683 -10.991 4.743 1.00 90.38 81 ASN A CA 1
ATOM 638 C C . ASN A 1 81 ? -11.166 -10.978 3.302 1.00 90.38 81 ASN A C 1
ATOM 640 O O . ASN A 1 81 ? -10.728 -12.003 2.798 1.00 90.38 81 ASN A O 1
ATOM 644 N N . ARG A 1 82 ? -11.255 -9.827 2.631 1.00 90.88 82 ARG A N 1
ATOM 645 C CA . ARG A 1 82 ? -10.847 -9.646 1.245 1.00 90.88 82 ARG A CA 1
ATOM 646 C C . ARG A 1 82 ? -10.236 -8.270 1.060 1.00 90.88 82 ARG A C 1
ATOM 648 O O . ARG A 1 82 ? -10.784 -7.279 1.537 1.00 90.88 82 ARG A O 1
ATOM 655 N N . VAL A 1 83 ? -9.117 -8.226 0.347 1.00 95.56 83 VAL A N 1
ATOM 656 C CA . VAL A 1 83 ? -8.384 -6.998 0.049 1.00 95.56 83 VAL A CA 1
ATOM 657 C C . VAL A 1 83 ? -8.181 -6.915 -1.457 1.00 95.56 83 VAL A C 1
ATOM 659 O O . VAL A 1 83 ? -7.554 -7.791 -2.048 1.00 95.56 83 VAL A O 1
ATOM 662 N N . VAL A 1 84 ? -8.711 -5.857 -2.067 1.00 96.19 84 VAL A N 1
ATOM 663 C CA . VAL A 1 84 ? -8.491 -5.532 -3.479 1.00 96.19 84 VAL A CA 1
ATOM 664 C C . VAL A 1 84 ? -7.695 -4.237 -3.543 1.00 96.19 84 VAL A C 1
ATOM 666 O O . VAL A 1 84 ? -8.061 -3.245 -2.912 1.00 96.19 84 VAL A O 1
ATOM 669 N N . LEU A 1 85 ? -6.581 -4.264 -4.263 1.00 96.44 85 LEU A N 1
ATOM 670 C CA . LEU A 1 85 ? -5.654 -3.152 -4.395 1.00 96.44 85 LEU A CA 1
ATOM 671 C C . LEU A 1 85 ? -5.805 -2.500 -5.765 1.00 96.44 85 LEU A C 1
ATOM 673 O O . LEU A 1 85 ? -5.850 -3.193 -6.774 1.00 96.44 85 LEU A O 1
ATOM 677 N N . TYR A 1 86 ? -5.806 -1.170 -5.788 1.00 94.75 86 TYR A N 1
ATOM 678 C CA . TYR A 1 86 ? -5.818 -0.360 -7.005 1.00 94.75 86 TYR A CA 1
ATOM 679 C C . TYR A 1 86 ? -4.654 0.628 -6.968 1.00 94.75 86 TYR A C 1
ATOM 681 O O . TYR A 1 86 ? -4.281 1.104 -5.895 1.00 94.75 86 TYR A O 1
ATOM 689 N N . GLY A 1 87 ? -4.077 0.936 -8.131 1.00 92.25 87 GLY A N 1
ATOM 690 C CA . GLY A 1 87 ? -2.971 1.896 -8.239 1.00 92.25 87 GLY A CA 1
ATOM 691 C C . GLY A 1 87 ? -1.639 1.401 -7.660 1.00 92.25 87 GLY A C 1
ATOM 692 O O . GLY A 1 87 ? -0.759 2.207 -7.367 1.00 92.25 87 GLY A O 1
ATOM 693 N N . PHE A 1 88 ? -1.480 0.085 -7.475 1.00 93.50 88 PHE A N 1
ATOM 694 C CA . PHE A 1 88 ? -0.212 -0.531 -7.083 1.00 93.50 88 PHE A CA 1
ATOM 695 C C . PHE A 1 88 ? 0.492 -1.140 -8.295 1.00 93.50 88 PHE A C 1
ATOM 697 O O . PHE A 1 88 ? -0.092 -1.942 -9.021 1.00 93.50 88 PHE A O 1
ATOM 704 N N . GLY A 1 89 ? 1.779 -0.830 -8.440 1.00 90.25 89 GLY A N 1
ATOM 705 C CA . GLY A 1 89 ? 2.632 -1.366 -9.498 1.00 90.25 89 GLY A CA 1
ATOM 706 C C . GLY A 1 89 ? 2.998 -0.335 -10.565 1.00 90.25 89 GLY A C 1
ATOM 707 O O . GLY A 1 89 ? 2.617 0.831 -10.464 1.00 90.25 89 GLY A O 1
ATOM 708 N N . PRO A 1 90 ? 3.807 -0.739 -11.555 1.00 87.94 90 PRO A N 1
ATOM 709 C CA . PRO A 1 90 ? 4.124 0.116 -12.691 1.00 87.94 90 PRO A CA 1
ATOM 710 C C . PRO A 1 90 ? 2.876 0.343 -13.557 1.00 87.94 90 PRO A C 1
ATOM 712 O O . PRO A 1 90 ? 2.080 -0.577 -13.737 1.00 87.94 90 PRO A O 1
ATOM 715 N N . SER A 1 91 ? 2.736 1.547 -14.120 1.00 86.56 91 SER A N 1
ATO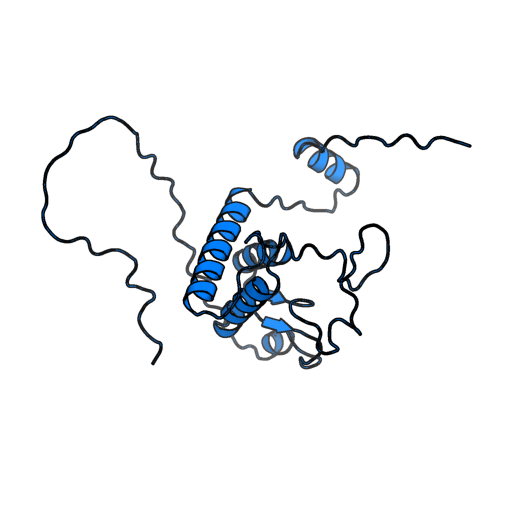M 716 C CA . SER A 1 91 ? 1.734 1.799 -15.165 1.00 86.56 91 SER A CA 1
ATOM 717 C C . SER A 1 91 ? 2.076 1.007 -16.426 1.00 86.56 91 SER A C 1
ATOM 719 O O . SER A 1 91 ? 3.255 0.809 -16.743 1.00 86.56 91 SER A O 1
ATOM 721 N N . MET A 1 92 ? 1.049 0.580 -17.160 1.00 84.12 92 MET A N 1
ATOM 722 C CA . MET A 1 92 ? 1.229 -0.115 -18.432 1.00 84.12 92 MET A CA 1
ATOM 723 C C . MET A 1 92 ? 1.710 0.805 -19.542 1.00 84.12 92 MET A C 1
ATOM 725 O O . MET A 1 92 ? 2.399 0.359 -20.455 1.00 84.12 92 MET A O 1
ATOM 729 N N . HIS A 1 93 ? 1.389 2.093 -19.449 1.00 82.00 93 HIS A N 1
ATOM 730 C CA . HIS A 1 93 ? 1.806 3.094 -20.425 1.00 82.00 93 HIS A CA 1
ATOM 731 C C . HIS A 1 93 ? 3.250 3.581 -20.203 1.00 82.00 93 HIS A C 1
ATOM 733 O O . HIS A 1 93 ? 3.736 4.448 -20.933 1.00 82.00 93 HIS A O 1
ATOM 739 N N . GLY A 1 94 ? 3.949 3.008 -19.216 1.00 79.75 94 GLY A N 1
ATOM 740 C CA . GLY A 1 94 ? 5.280 3.429 -18.797 1.00 79.75 94 GLY A CA 1
ATOM 741 C C . GLY A 1 94 ? 5.257 4.722 -17.977 1.00 79.75 94 GLY A C 1
ATOM 742 O O . GLY A 1 94 ? 4.244 5.405 -17.863 1.00 79.75 94 GLY A O 1
ATOM 743 N N . GLN A 1 95 ? 6.399 5.075 -17.382 1.00 79.81 95 GLN A N 1
ATOM 744 C CA . GLN A 1 95 ? 6.513 6.290 -16.557 1.00 79.81 95 GLN A CA 1
ATOM 745 C C . GLN A 1 95 ? 6.412 7.587 -17.373 1.00 79.81 95 GLN A C 1
ATOM 747 O O . GLN A 1 95 ? 6.148 8.643 -16.807 1.00 79.81 95 GLN A O 1
ATOM 752 N N . GLU A 1 96 ? 6.633 7.516 -18.686 1.00 76.31 96 GLU A N 1
ATOM 753 C CA . GLU A 1 96 ? 6.603 8.674 -19.586 1.00 76.31 96 GLU A CA 1
ATOM 754 C C . GLU A 1 96 ? 5.179 9.179 -19.835 1.00 76.31 96 GLU A C 1
ATOM 756 O O . GLU A 1 96 ? 4.974 10.379 -19.985 1.00 76.31 96 GLU A O 1
ATOM 761 N N . ASN A 1 97 ? 4.199 8.272 -19.811 1.00 78.50 97 ASN A N 1
ATOM 762 C CA . ASN A 1 97 ? 2.803 8.570 -20.137 1.00 78.50 97 ASN A CA 1
ATOM 763 C C . ASN A 1 97 ? 1.866 8.485 -18.926 1.00 78.50 97 ASN A C 1
ATOM 765 O O . ASN A 1 97 ? 0.666 8.711 -19.062 1.00 78.50 97 ASN A O 1
ATOM 769 N N . ALA A 1 98 ? 2.393 8.151 -17.748 1.00 82.94 98 ALA A N 1
ATOM 770 C CA . ALA A 1 98 ? 1.616 8.043 -16.523 1.00 82.94 98 ALA A CA 1
ATOM 771 C C . ALA A 1 98 ? 2.140 9.009 -15.468 1.00 82.94 98 ALA A C 1
ATOM 773 O O . ALA A 1 98 ? 3.334 9.042 -15.178 1.00 82.94 98 ALA A O 1
ATOM 774 N N . SER A 1 99 ? 1.245 9.765 -14.841 1.00 85.94 99 SER A N 1
ATOM 775 C CA . SER A 1 99 ? 1.589 10.592 -13.684 1.00 85.94 99 SER A CA 1
ATOM 776 C C . SER A 1 99 ? 1.892 9.721 -12.461 1.00 85.94 99 SER A C 1
ATOM 778 O O . SER A 1 99 ? 1.278 8.677 -12.253 1.00 85.94 99 SER A O 1
ATOM 780 N N . TYR A 1 100 ? 2.833 10.157 -11.616 1.00 86.44 100 TYR A N 1
ATOM 781 C CA . TYR A 1 100 ? 3.175 9.433 -10.381 1.00 86.44 100 TYR A CA 1
ATOM 782 C C . TYR A 1 100 ? 2.001 9.380 -9.386 1.00 86.44 100 TYR A C 1
ATOM 784 O O . TYR A 1 100 ? 1.802 8.378 -8.704 1.00 86.44 100 TYR A O 1
ATOM 792 N N . HIS A 1 101 ? 1.215 10.454 -9.301 1.00 89.88 101 HIS A N 1
ATOM 793 C CA . HIS A 1 101 ? -0.059 10.480 -8.588 1.00 89.88 101 HIS A CA 1
ATOM 794 C C . HIS A 1 101 ? -1.208 10.657 -9.580 1.00 89.88 101 HIS A C 1
ATOM 796 O O . HIS A 1 101 ? -1.048 11.312 -10.606 1.00 89.88 101 HIS A O 1
ATOM 802 N N . PHE A 1 102 ? -2.385 10.141 -9.222 1.00 88.81 102 PHE A N 1
ATOM 803 C CA . PHE A 1 102 ? -3.622 10.367 -9.978 1.00 88.81 102 PHE A CA 1
ATOM 804 C C . PHE A 1 102 ? -4.196 11.785 -9.794 1.00 88.81 102 PHE A C 1
ATOM 806 O O . PHE A 1 102 ? -5.125 12.163 -10.497 1.00 88.81 102 PHE A O 1
ATOM 813 N N . PHE A 1 103 ? -3.687 12.547 -8.820 1.00 87.56 103 PHE A N 1
ATOM 814 C CA . PHE A 1 103 ? -4.115 13.909 -8.518 1.00 87.56 103 PHE A CA 1
ATOM 815 C C . PHE A 1 103 ? -2.963 14.898 -8.698 1.00 87.56 103 PHE A C 1
ATOM 817 O O . PHE A 1 103 ? -1.789 14.556 -8.528 1.00 87.56 103 PHE A O 1
ATOM 824 N N . GLU A 1 104 ? -3.327 16.149 -8.952 1.00 86.62 104 GLU A N 1
ATOM 825 C CA . GLU A 1 104 ? -2.415 17.286 -9.040 1.00 86.62 104 GLU A CA 1
ATOM 826 C C . GLU A 1 104 ? -2.615 18.230 -7.842 1.00 86.62 104 GLU A C 1
ATOM 828 O O . GLU A 1 104 ? -3.664 18.220 -7.197 1.00 86.62 104 GLU A O 1
ATOM 833 N N . GLY A 1 105 ? -1.604 19.042 -7.517 1.00 84.19 105 GLY A N 1
ATOM 834 C CA . GLY A 1 105 ? -1.695 20.065 -6.469 1.00 84.19 105 GLY A CA 1
ATOM 835 C C . GLY A 1 105 ? -0.610 19.982 -5.394 1.00 84.19 105 GLY A C 1
ATOM 836 O O . GLY A 1 105 ? 0.453 19.386 -5.581 1.00 84.19 105 GLY A O 1
ATOM 837 N N . HIS A 1 106 ? -0.854 20.634 -4.254 1.00 80.19 106 HIS A N 1
ATOM 838 C CA . HIS A 1 106 ? 0.157 20.784 -3.208 1.00 80.19 106 HIS A CA 1
ATOM 839 C C . HIS A 1 106 ? 0.546 19.430 -2.594 1.00 80.19 106 HIS A C 1
ATOM 841 O O . HIS A 1 106 ? -0.299 18.677 -2.117 1.00 80.19 106 HIS A O 1
ATOM 847 N N . GLY A 1 107 ? 1.844 19.115 -2.622 1.00 77.56 107 GLY A N 1
ATOM 848 C CA . GLY A 1 107 ? 2.377 17.830 -2.162 1.00 77.56 107 GLY A CA 1
ATOM 849 C C . GLY A 1 107 ? 2.288 16.692 -3.187 1.00 77.56 107 GLY A C 1
ATOM 850 O O . GLY A 1 107 ? 2.776 15.594 -2.900 1.00 77.56 107 GLY A O 1
ATOM 851 N N . ALA A 1 108 ? 1.728 16.930 -4.382 1.00 84.38 108 ALA A N 1
ATOM 852 C CA . ALA A 1 108 ? 1.820 15.974 -5.476 1.00 84.38 108 ALA A CA 1
ATOM 853 C C . ALA A 1 108 ? 3.287 15.800 -5.900 1.00 84.38 108 ALA A C 1
ATOM 855 O O . ALA A 1 108 ? 4.052 16.762 -5.995 1.00 84.38 108 ALA A O 1
ATOM 856 N N . ARG A 1 109 ? 3.702 14.551 -6.111 1.00 84.69 109 ARG A N 1
ATOM 857 C CA . ARG A 1 109 ? 5.070 14.211 -6.510 1.00 84.69 109 ARG A CA 1
ATOM 858 C C . ARG A 1 109 ? 5.101 13.846 -7.985 1.00 84.69 109 ARG A C 1
ATOM 860 O O . ARG A 1 109 ? 4.099 13.429 -8.551 1.00 84.69 109 ARG A O 1
ATOM 867 N N . THR A 1 110 ? 6.277 13.971 -8.580 1.00 87.38 110 THR A N 1
ATOM 868 C CA . THR A 1 110 ? 6.572 13.490 -9.931 1.00 87.38 110 THR A CA 1
ATOM 869 C C . THR A 1 110 ? 7.468 12.260 -9.838 1.00 87.38 110 THR A C 1
ATOM 871 O O . THR A 1 110 ? 8.044 11.989 -8.783 1.00 87.38 110 THR A O 1
ATOM 874 N N . TRP A 1 111 ? 7.675 11.544 -10.945 1.00 84.62 111 TRP A N 1
ATOM 875 C CA . TRP A 1 111 ? 8.666 10.461 -10.985 1.00 84.62 111 TRP A CA 1
ATOM 876 C C . TRP A 1 111 ? 10.068 10.934 -10.582 1.00 84.62 111 TRP A C 1
ATOM 878 O O . TRP A 1 111 ? 10.781 10.213 -9.886 1.00 84.62 111 TRP A O 1
ATOM 888 N N . LYS A 1 112 ? 10.427 12.184 -10.912 1.00 84.81 112 LYS A N 1
ATOM 889 C CA . LYS A 1 112 ? 11.710 12.804 -10.538 1.00 84.81 112 LYS A CA 1
ATOM 890 C C . LYS A 1 112 ? 11.824 13.086 -9.038 1.00 84.81 112 LYS A C 1
ATOM 892 O O . LYS A 1 112 ? 12.915 12.992 -8.486 1.00 84.81 112 LYS A O 1
ATOM 897 N N . THR A 1 113 ? 10.716 13.427 -8.378 1.00 84.81 113 THR A N 1
ATOM 898 C CA . THR A 1 113 ? 10.669 13.705 -6.929 1.00 84.81 113 THR A CA 1
ATOM 899 C C . THR A 1 113 ? 10.143 12.525 -6.110 1.00 84.81 113 THR A C 1
ATOM 901 O O . THR A 1 113 ? 9.867 12.656 -4.913 1.00 84.81 113 THR A O 1
ATOM 904 N N . SER A 1 114 ? 10.010 11.355 -6.738 1.00 81.25 114 SER A N 1
ATOM 905 C CA . SER A 1 114 ? 9.625 10.123 -6.064 1.00 81.25 114 SER A CA 1
ATOM 906 C C . SER A 1 114 ? 10.697 9.721 -5.044 1.00 81.25 114 SER A C 1
ATOM 908 O O . SER A 1 114 ? 11.897 9.915 -5.239 1.00 81.25 114 SER A O 1
ATOM 910 N N . SER A 1 115 ? 10.279 9.158 -3.910 1.00 79.31 115 SER A N 1
ATOM 911 C CA . SER A 1 115 ? 11.207 8.748 -2.845 1.00 79.31 115 SER A CA 1
ATOM 912 C C . SER A 1 115 ? 11.822 7.372 -3.117 1.00 79.31 115 SER A C 1
ATOM 914 O O . SER A 1 115 ? 11.943 6.567 -2.202 1.00 79.31 115 SER A O 1
ATOM 916 N N . THR A 1 116 ? 12.232 7.100 -4.357 1.00 78.31 116 THR A N 1
ATOM 917 C CA . THR A 1 116 ? 12.870 5.834 -4.780 1.00 78.31 116 THR A CA 1
ATOM 918 C C . THR A 1 116 ? 14.177 5.536 -4.041 1.00 78.31 116 THR A C 1
ATOM 920 O O . THR A 1 116 ? 14.581 4.386 -3.944 1.00 78.31 116 THR A O 1
ATOM 923 N N . ARG A 1 117 ? 14.819 6.554 -3.452 1.00 77.69 117 ARG A N 1
ATOM 924 C CA . ARG A 1 117 ? 15.979 6.375 -2.557 1.00 77.69 117 ARG A CA 1
ATOM 925 C C . ARG A 1 117 ? 15.610 5.760 -1.202 1.00 77.69 117 ARG A C 1
ATOM 927 O O . ARG A 1 117 ? 16.429 5.079 -0.594 1.00 77.69 117 ARG A O 1
ATOM 934 N N . VAL A 1 118 ? 14.392 6.024 -0.729 1.00 82.12 118 VAL A N 1
ATOM 935 C CA . VAL A 1 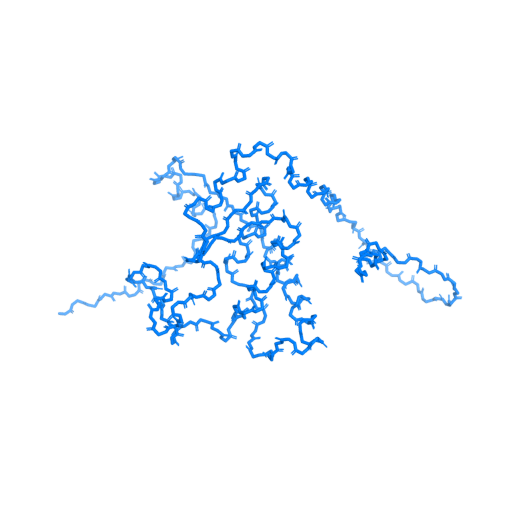118 ? 13.892 5.604 0.592 1.00 82.12 118 VAL A CA 1
ATOM 936 C C . VAL A 1 118 ? 12.989 4.376 0.485 1.00 82.12 118 VAL A C 1
ATOM 938 O O . VAL A 1 118 ? 12.885 3.608 1.434 1.00 82.12 118 VAL A O 1
ATOM 941 N N . HIS A 1 119 ? 12.322 4.200 -0.654 1.00 86.44 119 HIS A N 1
ATOM 942 C CA . HIS A 1 119 ? 11.380 3.120 -0.911 1.00 86.44 119 HIS A CA 1
ATOM 943 C C . HIS A 1 119 ? 11.813 2.315 -2.125 1.00 86.44 119 HIS A C 1
ATOM 945 O O . HIS A 1 119 ? 12.067 2.869 -3.194 1.00 86.44 119 HIS A O 1
ATOM 951 N N . ASN A 1 120 ? 11.793 0.994 -1.992 1.00 88.50 120 ASN A N 1
ATOM 952 C CA . ASN A 1 120 ? 12.012 0.098 -3.116 1.00 88.50 120 ASN A CA 1
ATOM 953 C C . ASN A 1 120 ? 10.662 -0.368 -3.680 1.00 88.50 120 ASN A C 1
ATOM 955 O O . ASN A 1 120 ? 10.195 -1.466 -3.377 1.00 88.50 120 ASN A O 1
ATOM 959 N N . PHE A 1 121 ? 10.037 0.475 -4.509 1.00 88.44 121 PHE A N 1
ATOM 960 C CA . PHE A 1 121 ? 8.714 0.211 -5.096 1.00 88.44 121 PHE A CA 1
ATOM 961 C C . PHE A 1 121 ? 8.649 -1.109 -5.873 1.00 88.44 121 PHE A C 1
ATOM 963 O O . PHE A 1 121 ? 7.629 -1.794 -5.847 1.00 88.44 121 PHE A O 1
ATOM 970 N N . ARG A 1 122 ? 9.743 -1.509 -6.535 1.00 88.88 122 ARG A N 1
ATOM 971 C CA . ARG A 1 122 ? 9.806 -2.784 -7.259 1.00 88.88 122 ARG A CA 1
ATOM 972 C C . ARG A 1 122 ? 9.790 -3.976 -6.297 1.00 88.88 122 ARG A C 1
ATOM 974 O O . ARG A 1 122 ? 9.034 -4.916 -6.521 1.00 88.88 122 ARG A O 1
ATOM 981 N N . SER A 1 123 ? 10.581 -3.934 -5.223 1.00 90.69 123 SER A N 1
ATOM 982 C CA . SER A 1 123 ? 10.566 -4.957 -4.165 1.00 90.69 123 SER A CA 1
ATOM 983 C C . SER A 1 123 ? 9.191 -5.048 -3.496 1.00 90.69 123 SER A C 1
ATOM 985 O O . SER A 1 123 ? 8.668 -6.147 -3.316 1.00 90.69 123 SER A O 1
ATOM 987 N N . GLU A 1 124 ? 8.573 -3.902 -3.197 1.00 93.31 124 GLU A N 1
ATOM 988 C CA . GLU A 1 124 ? 7.215 -3.815 -2.652 1.00 93.31 124 GLU A CA 1
ATOM 989 C C . GLU A 1 124 ? 6.173 -4.428 -3.584 1.00 93.31 124 GLU A C 1
ATOM 991 O O . GLU A 1 124 ? 5.364 -5.241 -3.149 1.00 93.31 124 GLU A O 1
ATOM 996 N N . PHE A 1 125 ? 6.215 -4.107 -4.874 1.00 94.00 125 PHE A N 1
ATOM 997 C CA . PHE A 1 125 ? 5.273 -4.679 -5.826 1.00 94.00 125 PHE A CA 1
ATOM 998 C C . PHE A 1 125 ? 5.443 -6.196 -5.964 1.00 94.00 125 PHE A C 1
ATOM 1000 O O . PHE A 1 125 ? 4.453 -6.920 -5.959 1.00 94.00 125 PHE A O 1
ATOM 1007 N N . LEU A 1 126 ? 6.679 -6.708 -5.995 1.00 94.06 126 LEU A N 1
ATOM 1008 C CA . LEU A 1 126 ? 6.916 -8.156 -5.999 1.00 94.06 126 LEU A CA 1
ATOM 1009 C C . LEU A 1 126 ? 6.428 -8.825 -4.709 1.00 94.06 126 LEU A C 1
ATOM 1011 O O . LEU A 1 126 ? 5.916 -9.942 -4.761 1.00 94.06 126 LEU A O 1
ATOM 1015 N N . PHE A 1 127 ? 6.550 -8.149 -3.562 1.00 95.38 127 PHE A N 1
ATOM 1016 C CA . PHE A 1 127 ? 5.961 -8.630 -2.315 1.00 95.38 127 PHE A CA 1
ATOM 1017 C C . PHE A 1 127 ? 4.442 -8.761 -2.456 1.00 95.38 127 PHE A C 1
ATOM 1019 O O . PHE A 1 127 ? 3.900 -9.829 -2.181 1.00 95.38 127 PHE A O 1
ATOM 1026 N N . LEU A 1 128 ? 3.764 -7.729 -2.964 1.00 96.94 128 LEU A N 1
ATOM 1027 C CA . LEU A 1 128 ? 2.316 -7.752 -3.186 1.00 96.94 128 LEU A CA 1
ATOM 1028 C C . LEU A 1 128 ? 1.898 -8.839 -4.184 1.00 96.94 128 LEU A C 1
ATOM 1030 O O . LEU A 1 128 ? 0.963 -9.583 -3.902 1.00 96.94 128 LEU A O 1
ATOM 1034 N N . LYS A 1 129 ? 2.633 -9.018 -5.288 1.00 96.25 129 LYS A N 1
ATOM 1035 C CA . LYS A 1 129 ? 2.402 -10.120 -6.239 1.00 96.25 129 LYS A CA 1
ATOM 1036 C C . LYS A 1 129 ? 2.556 -11.494 -5.586 1.00 96.25 129 LYS A C 1
ATOM 1038 O O . LYS A 1 129 ? 1.820 -12.408 -5.930 1.00 96.25 129 LYS A O 1
ATOM 1043 N N . SER A 1 130 ? 3.464 -11.642 -4.619 1.00 96.06 130 SER A N 1
ATOM 1044 C CA . SER A 1 130 ? 3.606 -12.893 -3.861 1.00 96.06 130 SER A CA 1
ATOM 1045 C C . SER A 1 130 ? 2.449 -13.157 -2.889 1.00 96.06 130 SER A C 1
ATOM 1047 O O . SER A 1 130 ? 2.207 -14.305 -2.521 1.00 96.06 130 SER A O 1
ATOM 1049 N N . LEU A 1 131 ? 1.751 -12.109 -2.438 1.00 96.56 131 LEU A N 1
ATOM 1050 C CA . LEU A 1 131 ? 0.532 -12.241 -1.637 1.00 96.56 131 LEU A CA 1
ATOM 1051 C C . LEU A 1 131 ? -0.668 -12.565 -2.530 1.00 96.56 131 LEU A C 1
ATOM 1053 O O . LEU A 1 131 ? -1.477 -13.419 -2.176 1.00 96.56 131 LEU A O 1
ATOM 1057 N N . 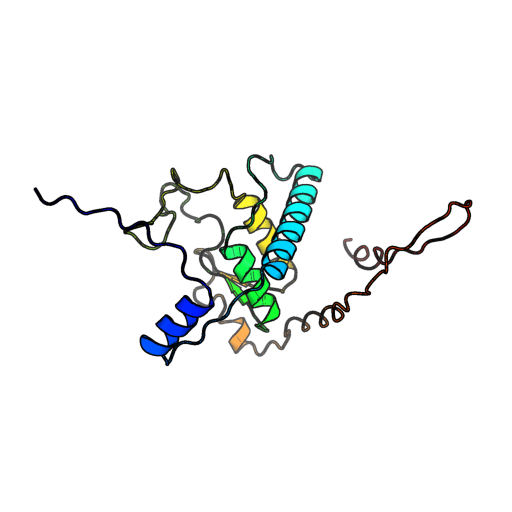GLU A 1 132 ? -0.742 -11.934 -3.701 1.00 95.69 132 GLU A N 1
ATOM 1058 C CA . GLU A 1 132 ? -1.745 -12.233 -4.721 1.00 95.69 132 GLU A CA 1
ATOM 1059 C C . GLU A 1 132 ? -1.647 -13.680 -5.209 1.00 95.69 132 GLU A C 1
ATOM 1061 O O . GLU A 1 132 ? -2.645 -14.391 -5.218 1.00 95.69 132 GLU A O 1
ATOM 1066 N N . SER A 1 133 ? -0.439 -14.174 -5.507 1.00 96.00 133 SER A N 1
ATOM 1067 C CA . SER A 1 133 ? -0.237 -15.568 -5.929 1.00 96.00 133 SER A CA 1
ATOM 1068 C C . SER A 1 133 ? -0.617 -16.594 -4.854 1.00 96.00 133 SER A C 1
ATOM 1070 O O . SER A 1 133 ? -0.729 -17.777 -5.148 1.00 96.00 133 SER A O 1
ATOM 1072 N N . LYS A 1 134 ? -0.777 -16.157 -3.599 1.00 95.00 134 LYS A N 1
ATOM 1073 C CA . LYS A 1 134 ? -1.249 -16.973 -2.470 1.00 95.00 134 LYS A CA 1
ATOM 1074 C C . LYS A 1 134 ? -2.746 -16.801 -2.196 1.00 95.00 134 LYS A C 1
ATOM 1076 O O . LYS A 1 134 ? -3.230 -17.305 -1.188 1.00 95.00 134 LYS A O 1
ATOM 1081 N N . GLY A 1 135 ? -3.459 -16.047 -3.033 1.00 93.50 135 GLY A N 1
ATOM 1082 C CA . GLY A 1 135 ? -4.883 -15.761 -2.865 1.00 93.50 135 GLY A CA 1
ATOM 1083 C C . GLY A 1 135 ? -5.210 -14.889 -1.649 1.00 93.50 135 GLY A C 1
ATOM 1084 O O . GLY A 1 135 ? -6.339 -14.911 -1.171 1.00 93.50 135 GLY A O 1
ATOM 1085 N N . LEU A 1 136 ? -4.237 -14.146 -1.104 1.00 95.06 136 LEU A N 1
ATOM 1086 C CA . LEU A 1 136 ? -4.460 -13.295 0.075 1.00 95.06 136 LEU A CA 1
ATOM 1087 C C . LEU A 1 136 ? -5.033 -11.919 -0.285 1.00 95.06 136 LEU A C 1
ATOM 1089 O O . LEU A 1 136 ? -5.646 -11.266 0.556 1.00 95.06 136 LEU A O 1
ATOM 1093 N N . LEU A 1 137 ? -4.805 -11.461 -1.513 1.00 96.12 137 LEU A N 1
ATOM 1094 C CA . LEU A 1 137 ? -5.314 -10.199 -2.043 1.00 96.12 137 LEU A CA 1
ATOM 1095 C C . LEU A 1 137 ? -5.453 -10.285 -3.565 1.00 96.12 137 LEU A C 1
ATOM 1097 O O . LEU A 1 137 ? -4.888 -11.186 -4.178 1.00 96.12 137 LEU A O 1
ATOM 1101 N N . THR A 1 138 ? -6.132 -9.308 -4.157 1.00 95.88 138 THR A N 1
ATOM 1102 C CA . THR A 1 138 ? -6.233 -9.123 -5.615 1.00 95.88 138 THR A CA 1
ATOM 1103 C C . THR A 1 138 ? -5.652 -7.762 -5.988 1.00 95.88 138 THR A C 1
ATOM 1105 O O . THR A 1 138 ? -5.932 -6.779 -5.301 1.00 95.88 138 THR A O 1
ATOM 1108 N N . ILE A 1 139 ? -4.862 -7.668 -7.058 1.00 95.56 139 ILE A N 1
ATOM 1109 C CA . ILE A 1 139 ? -4.344 -6.399 -7.582 1.00 95.56 139 ILE A CA 1
ATOM 1110 C C . ILE A 1 139 ? -5.030 -6.085 -8.909 1.00 95.56 139 ILE A C 1
ATOM 1112 O O . ILE A 1 139 ? -4.826 -6.770 -9.905 1.00 95.56 139 ILE A O 1
ATOM 1116 N N . CYS A 1 140 ? -5.793 -4.998 -8.928 1.00 94.75 140 CYS A N 1
ATOM 1117 C CA . CYS A 1 140 ? -6.420 -4.463 -10.125 1.00 94.75 140 CYS A CA 1
ATOM 1118 C C . CYS A 1 140 ? -5.601 -3.290 -10.680 1.00 94.75 140 CYS A C 1
ATOM 1120 O O . CYS A 1 140 ? -5.230 -2.353 -9.966 1.00 94.75 140 CYS A O 1
ATOM 1122 N N . ASN A 1 141 ? -5.320 -3.347 -11.976 1.00 91.50 141 ASN A N 1
ATOM 1123 C CA . ASN A 1 141 ? -4.544 -2.368 -12.731 1.00 91.50 141 ASN A CA 1
ATOM 1124 C C . ASN A 1 141 ? -5.218 -2.054 -14.078 1.00 91.50 141 ASN A C 1
ATOM 1126 O O . ASN A 1 141 ? -6.293 -2.564 -14.377 1.00 91.50 141 ASN A O 1
ATOM 1130 N N . GLU A 1 142 ? -4.561 -1.235 -14.896 1.00 88.62 142 GLU A N 1
ATOM 1131 C CA . GLU A 1 142 ? -5.033 -0.805 -16.221 1.00 88.62 142 GLU A CA 1
ATOM 1132 C C . GLU A 1 142 ? -5.286 -1.971 -17.205 1.00 88.62 142 GLU A C 1
ATOM 1134 O O . GLU A 1 142 ? -6.132 -1.843 -18.083 1.00 88.62 142 GLU A O 1
ATOM 1139 N N . ALA A 1 143 ? -4.604 -3.115 -17.048 1.00 88.00 143 ALA A N 1
ATOM 1140 C CA . ALA A 1 143 ? -4.812 -4.328 -17.859 1.00 88.00 143 ALA A CA 1
ATOM 1141 C C . ALA A 1 143 ? -5.959 -5.201 -17.358 1.00 88.00 143 ALA A C 1
ATOM 1143 O O . ALA A 1 143 ? -6.337 -6.170 -18.018 1.00 88.00 143 ALA A O 1
ATOM 1144 N N . SER A 1 144 ? -6.419 -4.957 -16.136 1.00 90.75 144 SER A N 1
ATOM 1145 C CA . SER A 1 144 ? -7.377 -5.839 -15.493 1.00 90.75 144 SER A CA 1
ATOM 1146 C C . SER A 1 144 ? -8.749 -5.670 -16.133 1.00 90.75 144 SER A C 1
ATOM 1148 O O . SER A 1 144 ? -9.075 -4.606 -16.660 1.00 90.75 144 SER A O 1
ATOM 1150 N N . ALA A 1 145 ? -9.563 -6.724 -16.080 1.00 89.44 145 ALA A N 1
ATOM 1151 C CA . ALA A 1 145 ? -10.925 -6.655 -16.591 1.00 89.44 145 ALA A CA 1
ATOM 1152 C C . ALA A 1 145 ? -11.713 -5.510 -15.907 1.00 89.44 145 ALA A C 1
ATOM 1154 O O . ALA A 1 145 ? -11.433 -5.195 -14.743 1.00 89.44 145 ALA A O 1
ATOM 1155 N N . PRO A 1 146 ? -12.702 -4.887 -16.581 1.00 88.25 146 PRO A N 1
ATOM 1156 C CA . PRO A 1 146 ? -13.486 -3.781 -16.011 1.00 88.25 146 PRO A CA 1
ATOM 1157 C C . PRO A 1 146 ? -14.196 -4.120 -14.691 1.00 88.25 146 PRO A C 1
ATOM 1159 O O . PRO A 1 146 ? -14.537 -3.234 -13.910 1.00 88.25 146 PRO A O 1
ATOM 1162 N N . ASP A 1 147 ? -14.423 -5.405 -14.440 1.00 89.06 147 ASP A N 1
ATOM 1163 C CA . ASP A 1 147 ? -15.030 -5.982 -13.246 1.00 89.06 147 ASP A CA 1
ATOM 1164 C C . ASP A 1 147 ? -13.999 -6.592 -12.275 1.00 89.06 147 ASP A C 1
ATOM 1166 O O . ASP A 1 147 ? -14.371 -7.326 -11.354 1.00 89.06 147 ASP A O 1
ATOM 1170 N N . CYS A 1 148 ? -12.707 -6.280 -12.429 1.00 89.81 148 CYS A N 1
ATOM 1171 C CA . CYS A 1 148 ? -11.667 -6.717 -11.503 1.00 89.81 148 CYS A CA 1
ATOM 1172 C C . CYS A 1 148 ? -12.031 -6.339 -10.063 1.00 89.81 148 CYS A C 1
ATOM 1174 O O . CYS A 1 148 ? -12.440 -5.216 -9.769 1.00 89.81 148 CYS A O 1
ATOM 1176 N N . GLY A 1 149 ? -11.932 -7.306 -9.150 1.00 84.88 149 GLY A N 1
ATOM 1177 C CA . GLY A 1 149 ? -12.356 -7.128 -7.763 1.00 84.88 149 GLY A CA 1
ATOM 1178 C C . GLY A 1 149 ? -13.874 -7.204 -7.536 1.00 84.88 149 GLY A C 1
ATOM 1179 O O . GLY A 1 149 ? -14.291 -7.326 -6.385 1.00 84.88 149 GLY A O 1
ATOM 1180 N N . ARG A 1 150 ? -14.716 -7.221 -8.578 1.00 81.81 150 ARG A N 1
ATOM 1181 C CA . ARG A 1 150 ? -16.164 -7.493 -8.470 1.00 81.81 150 ARG A CA 1
ATOM 1182 C C . ARG A 1 150 ? -16.502 -8.957 -8.733 1.00 81.81 150 ARG A C 1
ATOM 1184 O O . ARG A 1 150 ? -17.309 -9.498 -7.985 1.00 81.81 150 ARG A O 1
ATOM 1191 N N . ALA A 1 151 ? -15.839 -9.608 -9.691 1.00 63.03 151 ALA A N 1
ATOM 1192 C CA . ALA A 1 151 ? -16.115 -11.001 -10.061 1.00 63.03 151 ALA A CA 1
ATOM 1193 C C . ALA A 1 151 ? -16.077 -11.973 -8.860 1.00 63.03 151 ALA A C 1
ATOM 1195 O O . ALA A 1 151 ? -16.984 -12.788 -8.694 1.00 63.03 151 ALA A O 1
ATOM 1196 N N . ASP A 1 152 ? -15.119 -11.823 -7.934 1.00 58.81 152 ASP A N 1
ATOM 1197 C CA . ASP A 1 152 ? -15.068 -12.693 -6.743 1.00 58.81 152 ASP A CA 1
ATOM 1198 C C . ASP A 1 152 ? -16.146 -12.363 -5.679 1.00 58.81 152 ASP A C 1
ATOM 1200 O O . ASP A 1 152 ? -16.241 -13.059 -4.673 1.00 58.81 152 ASP A O 1
ATOM 1204 N N . ILE A 1 153 ? -16.944 -11.293 -5.845 1.00 61.06 153 ILE A N 1
ATOM 1205 C CA . ILE A 1 153 ? -18.144 -11.031 -5.016 1.00 61.06 153 ILE A CA 1
ATOM 1206 C C . ILE A 1 153 ? -19.316 -11.868 -5.540 1.00 61.06 153 ILE A C 1
ATOM 1208 O O . ILE A 1 153 ? -20.037 -12.484 -4.759 1.00 61.06 153 ILE A O 1
ATOM 1212 N N . GLU A 1 154 ? -19.501 -11.880 -6.860 1.00 57.56 154 GLU A N 1
ATOM 1213 C CA . GLU A 1 154 ? -20.676 -12.461 -7.519 1.00 57.56 154 GLU A CA 1
ATOM 1214 C C . GLU A 1 154 ? -20.562 -13.972 -7.711 1.00 57.56 154 GLU A C 1
ATOM 1216 O O . GLU A 1 154 ? -21.565 -14.675 -7.627 1.00 57.56 154 GLU A O 1
ATOM 1221 N N . ALA A 1 155 ? -19.344 -14.497 -7.868 1.00 55.75 155 ALA A N 1
ATOM 1222 C CA . ALA A 1 155 ? -19.114 -15.931 -8.021 1.00 55.75 155 ALA A CA 1
ATOM 1223 C C . ALA A 1 155 ? -19.500 -16.763 -6.781 1.00 55.75 155 ALA A C 1
ATOM 1225 O O . ALA A 1 155 ? -19.363 -17.984 -6.814 1.00 55.75 155 ALA A O 1
ATOM 1226 N N . GLY A 1 156 ? -19.912 -16.134 -5.666 1.00 49.72 156 GLY A N 1
ATOM 1227 C CA . GLY A 1 156 ? -20.245 -16.827 -4.417 1.00 49.72 156 GLY A CA 1
ATOM 1228 C C . GLY A 1 156 ? -19.116 -17.735 -3.931 1.00 49.72 156 GLY A C 1
ATOM 1229 O O . GLY A 1 156 ? -19.350 -18.651 -3.145 1.00 49.72 156 GLY A O 1
ATOM 1230 N N . ASN A 1 157 ? -17.899 -17.518 -4.440 1.00 46.53 157 ASN A N 1
ATOM 1231 C CA . ASN A 1 157 ? -16.806 -18.447 -4.298 1.00 46.53 157 ASN A CA 1
ATOM 1232 C C . ASN A 1 157 ? -16.266 -18.240 -2.889 1.00 46.53 157 ASN A C 1
ATOM 1234 O O . ASN A 1 157 ? -15.393 -17.417 -2.629 1.00 46.53 157 ASN A O 1
ATOM 1238 N N . THR A 1 158 ? -16.838 -18.996 -1.956 1.00 45.47 158 THR A N 1
ATOM 1239 C CA . THR A 1 158 ? -16.465 -19.101 -0.546 1.00 45.47 158 THR A CA 1
ATOM 1240 C C . THR A 1 158 ? -15.088 -19.730 -0.355 1.00 45.47 158 THR A C 1
ATOM 1242 O O . THR A 1 158 ? -14.798 -20.267 0.713 1.00 45.47 158 THR A O 1
ATOM 1245 N N . HIS A 1 159 ? -14.173 -19.563 -1.311 1.00 48.00 159 HIS A N 1
ATOM 1246 C CA . HIS A 1 159 ? -12.771 -19.369 -0.970 1.00 48.00 159 HIS A CA 1
ATOM 1247 C C . HIS A 1 159 ? -12.652 -18.008 -0.277 1.00 48.00 159 HIS A C 1
ATOM 1249 O O . HIS A 1 159 ? -11.948 -17.104 -0.710 1.00 48.00 159 HIS A O 1
ATOM 1255 N N . SER A 1 160 ? -13.365 -17.876 0.848 1.00 44.69 160 SER A N 1
ATOM 1256 C CA . SER A 1 160 ? -12.934 -17.041 1.942 1.00 44.69 160 SER A CA 1
ATOM 1257 C C . SER A 1 160 ? -11.458 -17.387 2.079 1.00 44.69 160 SER A C 1
ATOM 1259 O O . SER A 1 160 ? -11.169 -18.572 2.302 1.00 44.69 160 SER A O 1
ATOM 1261 N N . PRO A 1 161 ? -10.527 -16.437 1.873 1.00 47.06 161 PRO A N 1
ATOM 1262 C CA . PRO A 1 161 ? -9.138 -16.671 2.223 1.00 47.06 161 PRO A CA 1
ATOM 1263 C C . PRO A 1 161 ? -9.213 -17.267 3.612 1.00 47.06 161 PRO A C 1
ATOM 1265 O O . PRO A 1 161 ? -9.867 -16.654 4.468 1.00 47.06 161 PRO A O 1
ATOM 1268 N N . GLN A 1 162 ? -8.741 -18.514 3.788 1.00 44.50 162 GLN A N 1
ATOM 1269 C CA . GLN A 1 162 ? -8.878 -19.172 5.083 1.00 44.50 162 GLN A CA 1
ATOM 1270 C C . GLN A 1 162 ? -8.406 -18.138 6.088 1.00 44.50 162 GLN A C 1
ATOM 1272 O O . GLN A 1 162 ? -7.280 -17.659 5.902 1.00 44.50 162 GLN A O 1
ATOM 1277 N N . PRO A 1 163 ? -9.269 -17.692 7.027 1.00 46.12 163 PRO A N 1
ATOM 1278 C CA . PRO A 1 163 ? -8.930 -16.583 7.896 1.00 46.12 163 PRO A CA 1
ATOM 1279 C C . PRO A 1 163 ? -7.570 -16.937 8.447 1.00 46.12 163 PRO A C 1
ATOM 1281 O O . PRO A 1 163 ? -7.461 -18.014 9.040 1.00 46.12 163 PRO A O 1
ATOM 1284 N N . LEU A 1 164 ? -6.549 -16.126 8.114 1.00 48.53 164 LEU A N 1
ATOM 1285 C CA . LEU A 1 164 ? -5.158 -16.356 8.500 1.00 48.53 164 LEU A CA 1
ATOM 1286 C C . LEU A 1 164 ? -5.235 -16.838 9.933 1.00 48.53 164 LEU A C 1
ATOM 1288 O O . LEU A 1 164 ? -5.658 -16.036 10.772 1.00 48.53 164 LEU A O 1
ATOM 1292 N N . LYS A 1 165 ? -5.014 -18.151 10.165 1.00 45.12 165 LYS A N 1
ATOM 1293 C CA . LYS A 1 165 ? -5.328 -18.797 11.450 1.00 45.12 165 LYS A CA 1
ATOM 1294 C C . LYS A 1 165 ? -4.784 -17.854 12.490 1.00 45.12 165 LYS A C 1
ATOM 1296 O O . LYS A 1 165 ? -3.573 -17.630 12.436 1.00 45.12 165 LYS A O 1
ATOM 1301 N N . ARG A 1 166 ? -5.680 -17.206 13.265 1.00 43.97 166 ARG A N 1
ATOM 1302 C CA . ARG A 1 166 ? -5.350 -15.998 14.041 1.00 43.97 166 ARG A CA 1
ATOM 1303 C C . ARG A 1 166 ? -3.956 -16.201 14.584 1.00 43.97 166 ARG A C 1
ATOM 1305 O O . ARG A 1 166 ? -3.764 -17.178 15.314 1.00 43.97 166 ARG A O 1
ATOM 1312 N N . ALA A 1 167 ? -3.007 -15.371 14.139 1.00 43.22 167 ALA A N 1
ATOM 1313 C CA . ALA A 1 167 ? -1.630 -15.495 14.587 1.00 43.22 167 ALA A CA 1
ATOM 1314 C C . ALA A 1 167 ? -1.686 -15.683 16.108 1.00 43.22 167 ALA A C 1
ATOM 1316 O O . ALA A 1 167 ? -2.459 -14.953 16.750 1.00 43.22 167 ALA A O 1
ATOM 1317 N N . PRO A 1 168 ? -1.014 -16.711 16.662 1.00 38.88 168 PRO A N 1
ATOM 1318 C CA . PRO A 1 168 ? -1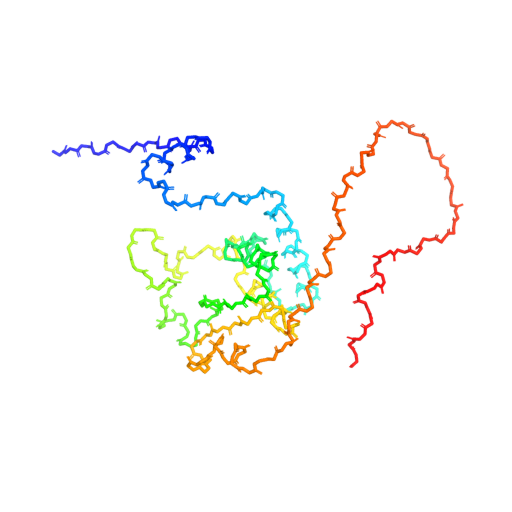.123 -17.026 18.076 1.00 38.88 168 PRO A CA 1
ATOM 1319 C C . PRO A 1 168 ? -0.957 -15.727 18.848 1.00 38.88 168 PRO A C 1
ATOM 1321 O O . PRO A 1 168 ? -0.048 -14.946 18.549 1.00 38.88 168 PRO A O 1
ATOM 1324 N N . LYS A 1 169 ? -1.913 -15.458 19.747 1.00 35.88 169 LYS A N 1
ATOM 1325 C CA . LYS A 1 169 ? -1.923 -14.264 20.593 1.00 35.88 169 LYS A CA 1
ATOM 1326 C C . LYS A 1 169 ? -0.492 -14.062 21.080 1.00 35.88 169 LYS A C 1
ATOM 1328 O O . LYS A 1 169 ? 0.060 -14.954 21.719 1.00 35.88 169 LYS A O 1
ATOM 1333 N N . PHE A 1 170 ? 0.123 -12.944 20.699 1.00 34.84 170 PHE A N 1
ATOM 1334 C CA . PHE A 1 170 ? 1.458 -12.610 21.167 1.00 34.84 170 PHE A CA 1
ATOM 1335 C C . PHE A 1 170 ? 1.331 -12.324 22.661 1.00 34.84 170 PHE A C 1
ATOM 1337 O O . PHE A 1 170 ? 0.983 -11.216 23.061 1.00 34.84 170 PHE A O 1
ATOM 1344 N N . GLU A 1 171 ? 1.509 -13.358 23.475 1.00 40.22 171 GLU A N 1
ATOM 1345 C CA . GLU A 1 171 ? 1.713 -13.225 24.905 1.00 40.22 171 GLU A CA 1
ATOM 1346 C C . GLU A 1 171 ? 3.180 -12.846 25.091 1.00 40.22 171 GLU A C 1
ATOM 1348 O O . GLU A 1 171 ? 4.061 -13.675 24.830 1.00 40.22 171 GLU A O 1
ATOM 1353 N N . PRO A 1 172 ? 3.491 -11.597 25.479 1.00 36.31 172 PRO A N 1
ATOM 1354 C CA . PRO A 1 172 ? 4.847 -11.254 25.850 1.00 36.31 172 PRO A CA 1
ATOM 1355 C C . PRO A 1 172 ? 5.189 -12.072 27.095 1.00 36.31 172 PRO A C 1
ATOM 1357 O O . PRO A 1 172 ? 4.798 -11.725 28.208 1.00 36.31 172 PRO A O 1
ATOM 1360 N N . LYS A 1 173 ? 5.911 -13.182 26.917 1.00 38.22 173 LYS A N 1
ATOM 1361 C CA . LYS A 1 173 ? 6.584 -13.829 28.038 1.00 38.22 173 LYS A CA 1
ATOM 1362 C C . LYS A 1 173 ? 7.585 -12.816 28.575 1.00 38.22 173 LYS A C 1
ATOM 1364 O O . LYS A 1 173 ? 8.577 -12.509 27.918 1.00 38.22 173 LYS A O 1
ATOM 1369 N N . ALA A 1 174 ? 7.287 -12.270 29.748 1.00 40.09 174 ALA A N 1
ATOM 1370 C CA . ALA A 1 174 ? 8.227 -11.492 30.528 1.00 40.09 174 ALA A CA 1
ATOM 1371 C C . ALA A 1 174 ? 9.388 -12.418 30.916 1.00 40.09 174 ALA A C 1
ATOM 1373 O O . ALA A 1 174 ? 9.329 -13.124 31.917 1.00 40.09 174 ALA A O 1
ATOM 1374 N N . THR A 1 175 ? 10.431 -12.474 30.092 1.00 40.75 175 THR A N 1
ATOM 1375 C CA . THR A 1 175 ? 11.697 -13.081 30.495 1.00 40.75 175 THR A CA 1
ATOM 1376 C C . THR A 1 175 ? 12.378 -12.103 31.441 1.00 40.75 175 THR A C 1
ATOM 1378 O O . THR A 1 175 ? 12.936 -11.094 31.006 1.00 40.75 175 THR A O 1
ATOM 1381 N N . SER A 1 176 ? 12.275 -12.377 32.742 1.00 37.72 176 SER A N 1
ATOM 1382 C CA . SER A 1 176 ? 13.068 -11.728 33.778 1.00 37.72 176 SER A CA 1
ATOM 1383 C C . SER A 1 176 ? 14.545 -11.995 33.498 1.00 37.72 176 SER A C 1
ATOM 1385 O O . SER A 1 176 ? 15.014 -13.128 33.597 1.00 37.72 176 SER A O 1
ATOM 1387 N N . TRP A 1 177 ? 15.274 -10.950 33.124 1.00 36.31 177 TRP A N 1
ATOM 1388 C CA . TRP A 1 177 ? 16.724 -10.988 32.992 1.00 36.31 177 TRP A CA 1
ATOM 1389 C C . TRP A 1 177 ? 17.354 -10.933 34.384 1.00 36.31 177 TRP A C 1
ATOM 1391 O O . TRP A 1 177 ? 17.714 -9.862 34.864 1.00 36.31 177 TRP A O 1
ATOM 1401 N N . HIS A 1 178 ? 17.477 -12.087 35.036 1.00 39.16 178 HIS A N 1
ATOM 1402 C CA . HIS A 1 178 ? 18.380 -12.285 36.166 1.00 39.16 178 HIS A CA 1
ATOM 1403 C C . HIS A 1 178 ? 19.289 -13.493 35.878 1.00 39.16 178 HIS A C 1
ATOM 1405 O O . HIS A 1 178 ? 18.848 -14.633 35.862 1.00 39.16 178 HIS A O 1
ATOM 1411 N N . SER A 1 179 ? 20.550 -13.162 35.585 1.00 38.97 179 SER A N 1
ATOM 1412 C CA . SER A 1 179 ? 21.781 -13.794 36.088 1.00 38.97 179 SER A CA 1
ATOM 1413 C C . SER A 1 179 ? 22.006 -15.316 35.921 1.00 38.97 179 SER A C 1
ATOM 1415 O O . SER A 1 179 ? 21.620 -16.062 36.807 1.00 38.97 179 SER A O 1
ATOM 1417 N N . GLN A 1 180 ? 22.775 -15.685 34.868 1.00 35.47 180 GLN A N 1
ATOM 1418 C CA . GLN A 1 180 ? 23.870 -16.708 34.761 1.00 35.47 180 GLN A CA 1
ATOM 1419 C C . GLN A 1 180 ? 23.663 -18.172 35.271 1.00 35.47 180 GLN A C 1
ATOM 1421 O O . GLN A 1 180 ? 22.722 -18.410 36.012 1.00 35.47 180 GLN A O 1
ATOM 1426 N N . PRO A 1 181 ? 24.529 -19.184 34.956 1.00 45.06 181 PRO A N 1
ATOM 1427 C CA . PRO A 1 181 ? 25.792 -19.216 34.189 1.00 45.06 181 PRO A CA 1
ATOM 1428 C C . PRO A 1 181 ? 25.875 -20.313 33.080 1.00 45.06 181 PRO A C 1
ATOM 1430 O O . PRO A 1 181 ? 24.935 -21.056 32.816 1.00 45.06 181 PRO A O 1
ATOM 1433 N N . GLN A 1 182 ? 27.038 -20.386 32.417 1.00 48.78 182 GLN A N 1
ATOM 1434 C CA . GLN A 1 182 ? 27.441 -21.354 31.380 1.00 48.78 182 GLN A CA 1
ATOM 1435 C C . GLN A 1 182 ? 27.440 -22.824 31.849 1.00 48.78 182 GLN A C 1
ATOM 1437 O O . GLN A 1 182 ? 28.052 -23.126 32.870 1.00 48.78 182 GLN A O 1
ATOM 1442 N N . ALA A 1 183 ? 26.927 -23.743 31.016 1.00 35.22 183 ALA A N 1
ATOM 1443 C CA . ALA A 1 183 ? 27.428 -25.121 30.904 1.00 35.22 183 ALA A CA 1
ATOM 1444 C C . ALA A 1 183 ? 26.979 -25.822 29.597 1.00 35.22 183 ALA A C 1
ATOM 1446 O O . ALA A 1 183 ? 25.823 -25.747 29.203 1.00 35.22 183 ALA A O 1
ATOM 1447 N N . ARG A 1 184 ? 27.973 -26.468 28.972 1.00 35.72 184 ARG A N 1
ATOM 1448 C CA . ARG A 1 184 ? 28.045 -27.602 28.022 1.00 35.72 184 ARG A CA 1
ATOM 1449 C C . ARG A 1 184 ? 26.858 -28.086 27.162 1.00 35.72 184 ARG A C 1
ATOM 1451 O O . ARG A 1 184 ? 25.738 -28.280 27.603 1.00 35.72 184 ARG A O 1
ATOM 1458 N N . ALA A 1 185 ? 27.277 -28.423 25.937 1.00 41.09 185 ALA A N 1
ATOM 1459 C CA . ALA A 1 185 ? 26.691 -29.267 24.901 1.00 41.09 185 ALA A CA 1
ATOM 1460 C C . ALA A 1 185 ? 25.889 -30.491 25.375 1.00 41.09 185 ALA A C 1
ATOM 1462 O O . ALA A 1 185 ? 26.369 -31.245 26.211 1.00 41.09 185 ALA A O 1
ATOM 1463 N N . GLU A 1 186 ? 24.742 -30.727 24.732 1.00 35.69 186 GLU A N 1
ATOM 1464 C CA . GLU A 1 186 ? 24.469 -31.863 23.832 1.00 35.69 186 GLU A CA 1
ATOM 1465 C C . GLU A 1 186 ? 23.035 -31.759 23.270 1.00 35.69 186 GLU A C 1
ATOM 1467 O O . GLU A 1 186 ? 22.129 -31.285 23.946 1.00 35.69 186 GLU A O 1
ATOM 1472 N N . GLY A 1 187 ? 22.847 -32.206 22.023 1.00 37.41 187 GLY A N 1
ATOM 1473 C CA . GLY A 1 187 ? 21.610 -32.847 21.556 1.00 37.41 187 GLY A CA 1
ATOM 1474 C C . GLY A 1 187 ? 20.334 -32.013 21.368 1.00 37.41 187 GLY A C 1
ATOM 1475 O O . GLY A 1 187 ? 19.587 -31.769 22.304 1.00 37.41 187 GLY A O 1
ATOM 1476 N N . GLY A 1 188 ? 19.994 -31.759 20.099 1.00 46.78 188 GLY A N 1
ATOM 1477 C CA . GLY A 1 188 ? 18.605 -31.780 19.617 1.00 46.78 188 GLY A CA 1
ATOM 1478 C C . GLY A 1 188 ? 17.727 -30.573 19.955 1.00 46.78 188 GLY A C 1
ATOM 1479 O O . GLY A 1 188 ? 16.995 -30.573 20.937 1.00 46.78 188 GLY A O 1
ATOM 1480 N N . SER A 1 189 ? 17.683 -29.588 19.053 1.00 33.34 189 SER A N 1
ATOM 1481 C CA . SER A 1 189 ? 16.602 -28.598 19.036 1.00 33.34 189 SER A CA 1
ATOM 1482 C C . SER A 1 189 ? 15.869 -28.663 17.700 1.00 33.34 189 SER A C 1
ATOM 1484 O O . SER A 1 189 ? 16.363 -28.199 16.674 1.00 33.34 189 SER A O 1
ATOM 1486 N N . ILE A 1 190 ? 14.684 -29.275 17.730 1.00 39.00 190 ILE A N 1
ATOM 1487 C CA . ILE A 1 190 ? 13.665 -29.145 16.688 1.00 39.00 190 ILE A CA 1
ATOM 1488 C C . ILE A 1 190 ? 13.205 -27.687 16.722 1.00 39.00 190 ILE A C 1
ATOM 1490 O O . ILE A 1 190 ? 12.537 -27.253 17.663 1.00 39.00 190 ILE A O 1
ATOM 1494 N N . SER A 1 191 ? 13.608 -26.913 15.715 1.00 33.94 191 SER A N 1
ATOM 1495 C CA . SER A 1 191 ? 13.183 -25.526 15.573 1.00 33.94 191 SER A CA 1
ATOM 1496 C C . SER A 1 191 ? 11.831 -25.474 14.862 1.00 33.94 191 SER A C 1
ATOM 1498 O O . SER A 1 191 ? 11.601 -26.144 13.858 1.00 33.94 191 SER A O 1
ATOM 1500 N N . VAL A 1 192 ? 10.926 -24.636 15.364 1.00 39.25 192 VAL A N 1
ATOM 1501 C CA . VAL A 1 192 ? 9.597 -24.349 14.792 1.00 39.25 192 VAL A CA 1
ATOM 1502 C C . VAL A 1 192 ? 9.736 -23.453 13.543 1.00 39.25 192 VAL A C 1
ATOM 1504 O O . VAL A 1 192 ? 9.090 -22.417 13.410 1.00 39.25 192 VAL A O 1
ATOM 1507 N N . VAL A 1 193 ? 10.636 -23.829 12.633 1.00 40.28 193 VAL A N 1
ATOM 1508 C CA . VAL A 1 193 ? 10.894 -23.175 11.340 1.00 40.28 193 VAL A CA 1
ATOM 1509 C C . VAL A 1 193 ? 10.627 -24.143 10.172 1.00 40.28 193 VAL A C 1
ATOM 1511 O O . VAL A 1 193 ? 10.389 -23.693 9.056 1.00 40.28 193 VAL A O 1
ATOM 1514 N N . ASP A 1 194 ? 10.485 -25.447 10.436 1.00 35.38 194 ASP A N 1
ATOM 1515 C CA . ASP A 1 194 ? 10.274 -26.482 9.408 1.00 35.38 194 ASP A CA 1
ATOM 1516 C C . ASP A 1 194 ? 8.846 -26.573 8.833 1.00 35.38 194 ASP A C 1
ATOM 1518 O O . ASP A 1 194 ? 8.570 -27.403 7.972 1.00 35.38 194 ASP A O 1
ATOM 1522 N N . LYS A 1 195 ? 7.905 -25.708 9.240 1.00 33.81 195 LYS A N 1
ATOM 1523 C CA . LYS A 1 195 ? 6.502 -25.795 8.775 1.00 33.81 195 LYS A CA 1
ATOM 1524 C C . LYS A 1 195 ? 6.143 -24.912 7.572 1.00 33.81 195 LYS A C 1
ATOM 1526 O O . LYS A 1 195 ? 4.963 -24.757 7.276 1.00 33.81 195 LYS A O 1
ATOM 1531 N N . MET A 1 196 ? 7.123 -24.333 6.873 1.00 34.84 196 MET A N 1
ATOM 1532 C CA . MET A 1 196 ? 6.892 -23.588 5.617 1.00 34.84 196 MET A CA 1
ATOM 1533 C C . MET A 1 196 ? 7.763 -24.068 4.444 1.00 34.84 196 MET A C 1
ATOM 1535 O O . MET A 1 196 ? 7.968 -23.312 3.495 1.00 34.84 196 MET A O 1
ATOM 1539 N N . GLN A 1 197 ? 8.292 -25.294 4.513 1.00 40.25 197 GLN A N 1
ATOM 1540 C CA . GLN A 1 197 ? 9.275 -25.814 3.554 1.00 40.25 197 GLN A CA 1
ATOM 1541 C C . GLN A 1 197 ? 8.832 -27.072 2.786 1.00 40.25 197 GLN A C 1
ATOM 1543 O O . GLN A 1 197 ? 9.637 -27.646 2.064 1.00 40.25 197 GLN A O 1
ATOM 1548 N N . GLY A 1 198 ? 7.563 -27.471 2.890 1.00 37.25 198 GLY A N 1
ATOM 1549 C CA . GLY A 1 198 ? 6.968 -28.482 2.014 1.00 37.25 198 GLY A CA 1
ATOM 1550 C C . GLY A 1 198 ? 6.070 -27.824 0.972 1.00 37.25 198 GLY A C 1
ATOM 1551 O O . GLY A 1 198 ? 5.293 -26.948 1.338 1.00 37.25 198 GLY A O 1
ATOM 1552 N N . GLU A 1 199 ? 6.173 -28.289 -0.273 1.00 37.00 199 GLU A N 1
ATOM 1553 C CA . GLU A 1 199 ? 5.334 -27.960 -1.441 1.00 37.00 199 GLU A CA 1
ATOM 1554 C C . GLU A 1 199 ? 5.796 -26.755 -2.275 1.00 37.00 199 GLU A C 1
ATOM 1556 O O . GLU A 1 199 ? 5.190 -25.686 -2.289 1.00 37.00 199 GLU A O 1
ATOM 1561 N N . LEU A 1 200 ? 6.897 -26.973 -2.999 1.00 39.62 200 LEU A N 1
ATOM 1562 C CA . LEU A 1 200 ? 7.184 -26.399 -4.318 1.00 39.62 200 LEU A CA 1
ATOM 1563 C C . LEU A 1 200 ? 8.030 -27.441 -5.075 1.00 39.62 200 LEU A C 1
ATOM 1565 O O . LEU A 1 200 ? 9.246 -27.295 -5.198 1.00 39.62 200 LEU A O 1
ATOM 1569 N N . GLU A 1 201 ? 7.363 -28.514 -5.498 1.00 36.91 201 GLU A N 1
ATOM 1570 C CA . GLU A 1 201 ? 7.662 -29.213 -6.754 1.00 36.91 201 GLU A CA 1
ATOM 1571 C C . GLU A 1 201 ? 6.563 -28.849 -7.755 1.00 36.91 201 GLU A C 1
ATOM 1573 O O . GLU A 1 201 ? 5.394 -28.735 -7.312 1.00 36.91 201 GLU A O 1
#

Secondary structure (DSSP, 8-state):
---------PPPPHHHHHHHHHHH-TTPPPPPPPHHHHHHHHHHHHHHHHHHHHTTS----S--PPPHHHHHHHHHHHH-S--EEES-S--TTHHHHS-SSSS-STT---STTS-TTT--HHHHHHHHHHHHTTTS-EEE-TTS-TTTTTHHHHT------------------------------------TTGGG-S---

Organism: NCBI:txid582737

Sequence (201 aa):
MAQVSESKTLPWSHKQLRQGLKLLRPDTKLLLVPNTVTHMVHNIMRNWSKRLACRKLLDTQGECRPTTGVQMVMVMLGLCNRVVLYGFGPSMHGQENASYHFFEGHGARTWKTSSTRVHNFRSEFLFLKSLESKGLLTICNEASAPDCGRADIEAGNTHSPQPLKRAPKFEPKATSWHSQPQARAEGGSISVVDKMQGELE

Foldseek 3Di:
DDDPDPPPPDPDDPVRVVVVCCVPPVVDDDDDDDVVLQVVLLVVQVVLVVVCVVVVVDDPQAASRADPVLSVVSVCLLVDLAAEAEPQDAAPVGLVPDAPDPDDDDPGDGPVRDVVRHHVSVSSSVVVVVCVVLVSYHYDHPPDDPCGVPVVVPVPPPVSVPSPPPDPPPDPPPPPPDDDDDDDDDDDDPDPPPPPPPDDD

Radius of gyration: 22.51 Å; chains: 1; bounding box: 49×76×57 Å

pLDDT: mean 74.12, std 22.26, range [33.34, 97.19]